Protein 3RC4 (pdb70)

Secondary structure (DSSP, 8-state):
-GGG---PPPBEEEEEEE-SSSS-EEEE-S-HHHHHHHHHH-B--SPP-BSEEEEE-SS-EEEEEEETTEEEE-HHHHTT--B-BTTS-B--SEEETTTTEEEEEPPTTB-PBPBP-S---EEEEEPTT--EEEEEE-SSSEEEEEEEEEGGGTTT-TTPEEE-TT--EEEEEEEEEEETTEEEEEEEEEHHHHHHHH-/--EEE-

Radius of gyration: 16.3 Å; Cα contacts (8 Å, |Δi|>4): 540; chains: 2; bounding box: 45×36×50 Å

B-factor: mean 30.38, std 11.97, range [14.72, 77.25]

GO terms:
  GO:0044167 host cell endoplasmic reticulum membrane (C, EXP)
  GO:0044191 host cell mitochondrial membrane (C, EXP)
  GO:0005515 protein binding (F, IPI)

InterPro domains:
  IPR000745 Hepatitis C virus, Non-structural protein NS4a [PF01006] (1658-1711)
  IPR001490 Hepatitis C virus, Non-structural protein NS4b [PF01001] (1728-1921)
  IPR001650 Helicase, C-terminal domain-like [PS51194] (1361-1538)
  IPR001650 Helicase, C-terminal domain-like [SM00490] (1401-1495)
  IPR002166 RNA dependent RNA polymerase, hepatitis C virus [PF00998] (2423-2932)
  IPR002518 Hepatitis C virus, Non-structural protein NS2 [PF01538] (811-1005)
  IPR002518 Hepatitis C virus, Non-structural protein NS2 [PS51693] (899-1026)
  IPR002519 Hepatitis C virus, Envelope glycoprotein E1 [PF01539] (193-382)
  IPR002521 Hepatitis C virus, Core protein, C-terminal [PF01542] (116-190)
  IPR002522 Hepatitis C virus, Core protein, N-terminal [PF01543] (2-115)
  IPR002531 Hepatitis C virus, Non-structural protein E2/NS1 [PF01560] (386-729)
  IPR002868 Hepatitis C virus, Non-structural 5a protein [PF01506] (1974-1996)
  IPR004109 Hepatitis C virus, NS3 protease [PF02907] (1056-1203)
  IPR004109 Hepatitis C virus, NS3 protease [PS51822] (1027-1208)
  IPR007094 RNA-directed RNA polymerase, catalytic domain [PS50507] (2634-2752)
  IPR009003 Peptidase S1, PA clan [SSF50494] (1027-1212)
  IPR011492 Non-structural protein NS3-like, DEAD-box helicase, flavivirus [PF07652] (1294-1355)
  IPR013192 Hepatitis C virus, Non-structural 5a protein, domain 1a [PF08300] (2006-2067)
  IPR013193 Hepatitis C virus non-structural 5a, 1B domain [PF08301] (2068-2168)
  IPR014001 Helicase superfamily 1/2, ATP-binding domain [PS51192] (1217-1369)

Sequence (205 aa):
HMASMKKKGSVVIVGRINLSGDTAYAQQTRGEEGCQETSQTGRDKNQVEGEVQIVSTATQTFLATSSINGVLWTVYHGAGTRTIASPKGPVTQMYTNVDKDLVGWQAPQGSRSLTPCTCGSSDLYLVTRHADVIPVRRRGDSRGSLLSPRPISYLKGSAGGPLLCPAGHAVGIFRAAVSTRGVAKAVDFIPVESLETTMRPSSTPC

Solvent-accessible surface area: 9895 Å² total; per-residue (Å²): 114,156,114,88,130,197,97,166,26,5,0,0,12,14,0,25,1,23,51,107,52,152,80,29,103,48,50,142,57,48,37,92,86,25,17,66,61,6,16,87,88,1,139,4,87,57,82,16,99,20,42,0,2,12,0,9,11,104,114,74,40,2,0,0,0,0,0,76,41,7,0,0,0,0,61,54,2,0,16,98,41,40,5,5,18,83,187,3,79,29,103,23,94,46,71,43,96,139,58,21,1,0,0,0,95,18,26,168,54,27,44,50,21,86,10,15,127,67,82,44,35,79,2,81,0,0,0,81,104,10,49,72,1,52,2,97,50,159,34,107,40,98,0,24,11,111,64,78,51,75,58,84,67,0,155,6,0,0,0,0,0,0,21,3,93,72,35,49,0,3,0,0,0,75,2,0,20,11,65,231,35,62,0,64,12,0,7,2,7,24,0,88,24,0,52,101,33,40,243,154,64,71,34,89,16

Nearest PDB structures (foldseek):
  3su2-assembly1_A  TM=1.003E+00  e=1.862E-38  hepatitis C virus genotype 1a
  6vdo-assembly1_A  TM=1.003E+00  e=2.303E-38  Hepacivirus hominis
  6vdn-assembly1_A  TM=1.003E+00  e=2.702E-38  Hepatitis C virus (isolate 1)
  3su1-assembly1_A  TM=1.002E+00  e=2.184E-38  hepatitis C virus genotype 1a
  3sv7-assembly1_A  TM=1.003E+00  e=2.429E-38  hepatitis C virus genotype 1a

Structure (mmCIF, N/CA/C/O backbone):
data_3RC4
#
_entry.id   3RC4
#
_cell.length_a   53.900
_cell.length_b   58.146
_cell.length_c   61.300
_cell.angle_alpha   90.00
_cell.angle_beta   90.00
_cell.angle_gamma   90.00
#
_symmetry.space_group_name_H-M   'P 21 21 21'
#
loop_
_entity.id
_entity.type
_entity.pdbx_description
1 polymer 'NS3/4A Protease'
2 polymer 'Product TRIF'
3 non-polymer 'SULFATE ION'
4 non-polymer 'ZINC ION'
5 water water
#
loop_
_atom_site.group_PDB
_atom_site.id
_atom_site.type_symbol
_atom_site.label_atom_id
_atom_site.label_alt_id
_atom_site.label_comp_id
_atom_site.label_asym_id
_atom_site.label_entity_id
_atom_site.label_seq_id
_atom_site.pdbx_PDB_ins_code
_atom_site.Cartn_x
_atom_site.Cartn_y
_atom_site.Cartn_z
_atom_site.occupancy
_atom_site.B_iso_or_equiv
_atom_site.auth_seq_id
_atom_site.auth_comp_id
_atom_site.auth_asym_id
_atom_site.auth_atom_id
_atom_site.pdbx_PDB_model_num
ATOM 1 N N . HIS A 1 3 ? 6.896 -24.549 -8.491 1.00 58.42 982 HIS A N 1
ATOM 2 C CA . HIS A 1 3 ? 6.100 -23.836 -7.451 1.00 57.86 982 HIS A CA 1
ATOM 3 C C . HIS A 1 3 ? 6.876 -23.675 -6.144 1.00 58.11 982 HIS A C 1
ATOM 4 O O . HIS A 1 3 ? 6.823 -22.611 -5.521 1.00 57.83 982 HIS A O 1
ATOM 6 N N . MET A 1 4 ? 7.593 -24.727 -5.739 1.00 58.27 983 MET A N 1
ATOM 7 C CA . MET A 1 4 ? 8.262 -24.770 -4.428 1.00 58.69 983 MET A CA 1
ATOM 8 C C . MET A 1 4 ? 9.321 -23.690 -4.270 1.00 58.90 983 MET A C 1
ATOM 9 O O . MET A 1 4 ? 9.357 -22.991 -3.256 1.00 58.54 983 MET A O 1
ATOM 14 N N . ALA A 1 5 ? 10.182 -23.566 -5.277 1.00 59.28 984 ALA A N 1
ATOM 15 C CA . ALA A 1 5 ? 11.279 -22.594 -5.260 1.00 60.30 984 ALA A CA 1
ATOM 16 C C . ALA A 1 5 ? 10.818 -21.163 -4.968 1.00 59.59 984 ALA A C 1
ATOM 17 O O . ALA A 1 5 ? 11.532 -20.402 -4.314 1.00 60.38 984 ALA A O 1
ATOM 19 N N . SER A 1 6 ? 9.626 -20.807 -5.443 1.00 58.40 985 SER A N 1
ATOM 20 C CA . SER A 1 6 ? 9.104 -19.445 -5.294 1.00 58.07 985 SER A CA 1
ATOM 21 C C . SER A 1 6 ? 8.091 -19.266 -4.149 1.00 56.67 985 SER A C 1
ATOM 22 O O . SER A 1 6 ? 7.543 -18.173 -3.981 1.00 56.48 985 SER A O 1
ATOM 25 N N . MET A 1 7 ? 7.848 -20.321 -3.367 1.00 55.66 986 MET A N 1
ATOM 26 C CA . MET A 1 7 ? 6.900 -20.249 -2.248 1.00 54.90 986 MET A CA 1
ATOM 27 C C . MET A 1 7 ? 7.319 -19.190 -1.224 1.00 54.72 986 MET A C 1
ATOM 28 O O . MET A 1 7 ? 8.443 -19.211 -0.721 1.00 55.42 986 MET A O 1
ATOM 33 N N . LYS A 1 8 ? 6.404 -18.274 -0.919 1.00 53.66 987 LYS A N 1
ATOM 34 C CA . LYS A 1 8 ? 6.671 -17.201 0.035 1.00 53.13 987 LYS A CA 1
ATOM 35 C C . LYS A 1 8 ? 6.416 -17.666 1.470 1.00 51.12 987 LYS A C 1
ATOM 36 O O . LYS A 1 8 ? 5.744 -18.673 1.704 1.00 50.79 987 LYS A O 1
ATOM 42 N N . LYS A 1 9 ? 6.972 -16.918 2.418 1.00 50.15 988 LYS A N 1
ATOM 43 C CA . LYS A 1 9 ? 6.696 -17.098 3.835 1.00 48.76 988 LYS A CA 1
ATOM 44 C C . LYS A 1 9 ? 5.925 -15.894 4.334 1.00 47.77 988 LYS A C 1
ATOM 45 O O . LYS A 1 9 ? 6.132 -14.769 3.872 1.00 48.44 988 LYS A O 1
ATOM 47 N N . LYS A 1 10 ? 5.026 -16.131 5.278 1.00 46.47 989 LYS A N 1
ATOM 48 C CA . LYS A 1 10 ? 4.392 -15.029 5.960 1.00 45.95 989 LYS A CA 1
ATOM 49 C C . LYS A 1 10 ? 5.445 -14.363 6.829 1.00 43.88 989 LYS A C 1
ATOM 50 O O . LYS A 1 10 ? 6.381 -15.008 7.318 1.00 43.66 989 LYS A O 1
ATOM 56 N N . GLY A 1 11 ? 5.309 -13.061 6.985 1.00 42.44 990 GLY A N 1
ATOM 57 C CA . GLY A 1 11 ? 6.204 -12.314 7.829 1.00 41.04 990 GLY A CA 1
ATOM 58 C C . GLY A 1 11 ? 5.903 -12.526 9.294 1.00 38.80 990 GLY A C 1
ATOM 59 O O . GLY A 1 11 ? 4.919 -13.182 9.670 1.00 38.21 990 GLY A O 1
ATOM 60 N N . SER A 1 12 ? 6.776 -11.974 10.121 1.00 36.69 991 SER A N 1
ATOM 61 C CA . SER A 1 12 ? 6.566 -11.921 11.536 1.00 35.05 991 SER A CA 1
ATOM 62 C C . SER A 1 12 ? 5.616 -10.752 11.835 1.00 35.31 991 SER A C 1
ATOM 63 O O . SER A 1 12 ? 5.580 -9.766 11.101 1.00 35.90 991 SER A O 1
ATOM 66 N N . VAL A 1 13 ? 4.839 -10.888 12.907 1.00 18.56 992 VAL A N 1
ATOM 67 C CA . VAL A 1 13 ? 4.206 -9.751 13.565 1.00 17.90 992 VAL A CA 1
ATOM 68 C C . VAL A 1 13 ? 5.316 -8.812 14.065 1.00 17.66 992 VAL A C 1
ATOM 69 O O . VAL A 1 13 ? 6.369 -9.276 14.558 1.00 17.98 992 VAL A O 1
ATOM 73 N N . VAL A 1 14 ? 5.080 -7.512 13.931 1.00 16.74 993 VAL A N 1
ATOM 74 C CA . VAL A 1 14 ? 6.071 -6.516 14.286 1.00 16.98 993 VAL A CA 1
ATOM 75 C C . VAL A 1 14 ? 5.464 -5.503 15.241 1.00 16.71 993 VAL A C 1
ATOM 76 O O . VAL A 1 14 ? 4.373 -4.983 14.998 1.00 16.80 993 VAL A O 1
ATOM 80 N N . ILE A 1 15 ? 6.151 -5.265 16.346 1.00 17.37 994 ILE A N 1
ATOM 81 C CA . ILE A 1 15 ? 5.762 -4.184 17.245 1.00 18.07 994 ILE A CA 1
ATOM 82 C C . ILE A 1 15 ? 6.086 -2.848 16.567 1.00 17.83 994 ILE A C 1
ATOM 83 O O . ILE A 1 15 ? 7.242 -2.576 16.224 1.00 19.75 994 ILE A O 1
ATOM 88 N N . VAL A 1 16 ? 5.068 -2.003 16.395 1.00 17.29 995 VAL A N 1
ATOM 89 C CA . VAL A 1 16 ? 5.227 -0.705 15.711 1.00 17.73 995 VAL A CA 1
ATOM 90 C C . VAL A 1 16 ? 4.941 0.484 16.610 1.00 17.51 995 VAL A C 1
ATOM 91 O O . VAL A 1 16 ? 5.088 1.625 16.185 1.00 19.11 995 VAL A O 1
ATOM 95 N N . GLY A 1 17 ? 4.509 0.220 17.838 1.00 17.48 996 GLY A N 1
ATOM 96 C CA . GLY A 1 17 ? 4.273 1.282 18.794 1.00 17.50 996 GLY A CA 1
ATOM 97 C C . GLY A 1 17 ? 3.750 0.738 20.091 1.00 17.70 996 GLY A C 1
ATOM 98 O O . GLY A 1 17 ? 3.825 -0.474 20.346 1.00 17.43 996 GLY A O 1
ATOM 99 N N . ARG A 1 18 ? 3.234 1.625 20.925 1.00 19.35 997 ARG A N 1
ATOM 100 C CA . ARG A 1 18 ? 2.642 1.214 22.191 1.00 19.80 997 ARG A CA 1
ATOM 101 C C . ARG A 1 18 ? 1.555 2.184 22.602 1.00 20.37 997 ARG A C 1
ATOM 102 O O . ARG A 1 18 ? 1.490 3.326 22.115 1.00 19.85 997 ARG A O 1
ATOM 110 N N . ILE A 1 19 ? 0.709 1.730 23.518 1.00 20.98 998 ILE A N 1
ATOM 111 C CA . ILE A 1 19 ? -0.228 2.609 24.180 1.00 21.90 998 ILE A CA 1
ATOM 112 C C . ILE A 1 19 ? 0.379 2.907 25.541 1.00 22.70 998 ILE A C 1
ATOM 113 O O . ILE A 1 19 ? 0.499 2.029 26.404 1.00 23.56 998 ILE A O 1
ATOM 118 N N . ASN A 1 20 ? 0.797 4.157 25.691 1.00 23.58 999 ASN A N 1
ATOM 119 C CA . ASN A 1 20 ? 1.466 4.580 26.901 1.00 25.17 999 ASN A CA 1
ATOM 120 C C . ASN A 1 20 ? 0.452 4.842 27.995 1.00 26.85 999 ASN A C 1
ATOM 121 O O . ASN A 1 20 ? -0.364 5.747 27.875 1.00 28.20 999 ASN A O 1
ATOM 126 N N . LEU A 1 21 ? 0.533 4.051 29.067 1.00 27.57 1000 LEU A N 1
ATOM 127 C CA . LEU A 1 21 ? -0.367 4.149 30.213 1.00 30.14 1000 LEU A CA 1
ATOM 128 C C . LEU A 1 21 ? 0.421 4.467 31.477 1.00 33.28 1000 LEU A C 1
ATOM 129 O O . LEU A 1 21 ? -0.091 4.328 32.590 1.00 35.37 1000 LEU A O 1
ATOM 134 N N . SER A 1 22 ? 1.662 4.910 31.294 1.00 34.47 1001 SER A N 1
ATOM 135 C CA . SER A 1 22 ? 2.611 5.050 32.392 1.00 37.82 1001 SER A CA 1
ATOM 136 C C . SER A 1 22 ? 2.350 6.297 33.228 1.00 40.44 1001 SER A C 1
ATOM 137 O O . SER A 1 22 ? 2.842 6.399 34.352 1.00 42.97 1001 SER A O 1
ATOM 140 N N . GLY A 1 23 ? 1.585 7.246 32.694 1.00 40.12 1002 GLY A N 1
ATOM 141 C CA . GLY A 1 23 ? 1.385 8.520 33.374 1.00 42.74 1002 GLY A CA 1
ATOM 142 C C . GLY A 1 23 ? -0.063 8.899 33.589 1.00 43.39 1002 GLY A C 1
ATOM 143 O O . GLY A 1 23 ? -0.934 8.042 33.732 1.00 43.30 1002 GLY A O 1
ATOM 144 N N . ASP A 1 24 ? -0.286 10.208 33.625 1.00 45.16 1003 ASP A N 1
ATOM 145 C CA . ASP A 1 24 ? -1.599 10.834 33.798 1.00 46.13 1003 ASP A CA 1
ATOM 146 C C . ASP A 1 24 ? -2.514 10.732 32.576 1.00 43.54 1003 ASP A C 1
ATOM 147 O O . ASP A 1 24 ? -3.736 10.831 32.689 1.00 44.17 1003 ASP A O 1
ATOM 152 N N . THR A 1 25 ? -1.906 10.560 31.409 1.00 40.17 1004 THR A N 1
ATOM 153 C CA . THR A 1 25 ? -2.594 10.658 30.135 1.00 38.59 1004 THR A CA 1
ATOM 154 C C . THR A 1 25 ? -2.245 9.437 29.301 1.00 35.11 1004 THR A C 1
ATOM 155 O O . THR A 1 25 ? -1.077 9.087 29.195 1.00 34.71 1004 THR A O 1
ATOM 159 N N . ALA A 1 26 ? -3.252 8.772 28.739 1.00 27.37 1005 ALA A N 1
ATOM 160 C CA . ALA A 1 26 ? -3.020 7.642 27.834 1.00 25.95 1005 ALA A CA 1
ATOM 161 C C . ALA A 1 26 ? -2.775 8.214 26.454 1.00 24.56 1005 ALA A C 1
ATOM 162 O O . ALA A 1 26 ? -3.484 9.117 26.030 1.00 25.56 1005 ALA A O 1
ATOM 164 N N . TYR A 1 27 ? -1.758 7.704 25.754 1.00 22.69 1006 TYR A N 1
ATOM 165 C CA . TYR A 1 27 ? -1.502 8.125 24.378 1.00 21.49 1006 TYR A CA 1
ATOM 166 C C . TYR A 1 27 ? -0.750 7.083 23.606 1.00 20.10 1006 TYR A C 1
ATOM 167 O O . TYR A 1 27 ? 0.032 6.316 24.170 1.00 20.86 1006 TYR A O 1
ATOM 176 N N . ALA A 1 28 ? -1.036 7.045 22.305 1.00 19.72 1007 ALA A N 1
ATOM 177 C CA . ALA A 1 28 ? -0.348 6.148 21.386 1.00 19.28 1007 ALA A CA 1
ATOM 178 C C . ALA A 1 28 ? 0.971 6.759 20.951 1.00 19.12 1007 ALA A C 1
ATOM 179 O O . ALA A 1 28 ? 1.059 7.961 20.689 1.00 20.10 1007 ALA A O 1
ATOM 181 N N . GLN A 1 29 ? 2.001 5.929 20.931 1.00 18.93 1008 GLN A N 1
ATOM 182 C CA . GLN A 1 29 ? 3.300 6.296 20.409 1.00 18.51 1008 GLN A CA 1
ATOM 183 C C . GLN A 1 29 ? 3.642 5.342 19.285 1.00 18.74 1008 GLN A C 1
ATOM 184 O O . GLN A 1 29 ? 3.487 4.135 19.453 1.00 19.72 1008 GLN A O 1
ATOM 190 N N . GLN A 1 30 ? 4.143 5.860 18.163 1.00 18.09 1009 GLN A N 1
ATOM 191 C CA . GLN A 1 30 ? 4.666 5.001 17.106 1.00 18.08 1009 GLN A CA 1
ATOM 192 C C . GLN A 1 30 ? 6.174 4.887 17.285 1.00 18.69 1009 GLN A C 1
ATOM 193 O O . GLN A 1 30 ? 6.850 5.884 17.522 1.00 20.15 1009 GLN A O 1
ATOM 199 N N . THR A 1 31 ? 6.692 3.667 17.170 1.00 18.95 1010 THR A N 1
ATOM 200 C CA . THR A 1 31 ? 8.138 3.419 17.304 1.00 20.29 1010 THR A CA 1
ATOM 201 C C . THR A 1 31 ? 8.808 2.927 16.014 1.00 21.05 1010 THR A C 1
ATOM 202 O O . THR A 1 31 ? 10.048 2.921 15.925 1.00 22.83 1010 THR A O 1
ATOM 206 N N . ARG A 1 32 ? 7.997 2.559 15.025 1.00 21.29 1011 ARG A N 1
ATOM 207 C CA . ARG A 1 32 ? 8.488 2.140 13.730 1.00 22.99 1011 ARG A CA 1
ATOM 208 C C . ARG A 1 32 ? 7.509 2.558 12.631 1.00 22.77 1011 ARG A C 1
ATOM 209 O O . ARG A 1 32 ? 6.316 2.316 12.763 1.00 22.22 1011 ARG A O 1
ATOM 217 N N . GLY A 1 33 ? 8.027 3.144 11.550 1.00 23.73 1012 GLY A N 1
ATOM 218 C CA . GLY A 1 33 ? 7.231 3.486 10.360 1.00 24.75 1012 GLY A CA 1
ATOM 219 C C . GLY A 1 33 ? 7.107 2.318 9.399 1.00 26.18 1012 GLY A C 1
ATOM 220 O O . GLY A 1 33 ? 7.694 1.249 9.618 1.00 25.72 1012 GLY A O 1
ATOM 221 N N . GLU A 1 34 ? 6.370 2.534 8.311 1.00 30.17 1013 GLU A N 1
ATOM 222 C CA . GLU A 1 34 ? 5.953 1.451 7.414 1.00 30.27 1013 GLU A CA 1
ATOM 223 C C . GLU A 1 34 ? 7.103 0.693 6.758 1.00 29.55 1013 GLU A C 1
ATOM 224 O O . GLU A 1 34 ? 7.059 -0.536 6.687 1.00 28.05 1013 GLU A O 1
ATOM 226 N N .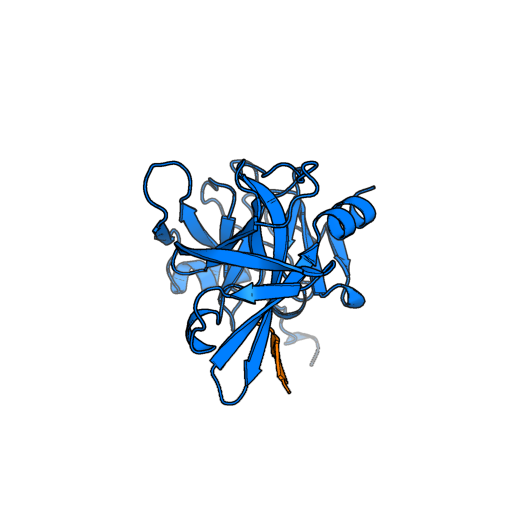 GLU A 1 35 ? 8.129 1.406 6.290 1.00 31.57 1014 GLU A N 1
ATOM 227 C CA . GLU A 1 35 ? 9.260 0.739 5.626 1.00 32.17 1014 GLU A CA 1
ATOM 228 C C . GLU A 1 35 ? 10.029 -0.164 6.592 1.00 29.76 1014 GLU A C 1
ATOM 229 O O . GLU A 1 35 ? 10.322 -1.326 6.266 1.00 29.38 1014 GLU A O 1
ATOM 231 N N . GLY A 1 36 ? 10.319 0.353 7.791 1.00 29.39 1015 GLY A N 1
ATOM 232 C CA . GLY A 1 36 ? 10.995 -0.420 8.833 1.00 28.00 1015 GLY A CA 1
ATOM 233 C C . GLY A 1 36 ? 10.148 -1.599 9.278 1.00 25.25 1015 GLY A C 1
ATOM 234 O O . GLY A 1 36 ? 10.657 -2.691 9.554 1.00 25.81 1015 GLY A O 1
ATOM 235 N N . CYS A 1 37 ? 8.839 -1.392 9.361 1.00 24.49 1016 CYS A N 1
ATOM 236 C CA . CYS A 1 37 ? 7.944 -2.487 9.679 1.00 23.26 1016 CYS A CA 1
ATOM 237 C C . CYS A 1 37 ? 8.042 -3.600 8.630 1.00 23.16 1016 CYS A C 1
ATOM 238 O O . CYS A 1 37 ? 8.150 -4.781 8.968 1.00 22.97 1016 CYS A O 1
ATOM 241 N N . GLN A 1 38 ? 8.009 -3.217 7.352 1.00 24.95 1017 GLN A N 1
ATOM 242 C CA . GLN A 1 38 ? 8.022 -4.195 6.272 1.00 25.74 1017 GLN A CA 1
ATOM 243 C C . GLN A 1 38 ? 9.331 -4.982 6.297 1.00 26.21 1017 GLN A C 1
ATOM 244 O O . GLN A 1 38 ? 9.319 -6.220 6.234 1.00 25.36 1017 GLN A O 1
ATOM 246 N N . GLU A 1 39 ? 10.451 -4.284 6.453 1.00 26.09 1018 GLU A N 1
ATOM 247 C CA . GLU A 1 39 ? 11.757 -4.952 6.572 1.00 27.34 1018 GLU A CA 1
ATOM 248 C C . GLU A 1 39 ? 11.844 -5.917 7.773 1.00 25.93 1018 GLU A C 1
ATOM 249 O O . GLU A 1 39 ? 12.278 -7.081 7.638 1.00 26.59 1018 GLU A O 1
ATOM 251 N N . THR A 1 40 ? 11.415 -5.435 8.930 1.00 24.61 1019 THR A N 1
ATOM 252 C CA . THR A 1 40 ? 11.436 -6.195 10.176 1.00 23.62 1019 THR A CA 1
ATOM 253 C C . THR A 1 40 ? 10.524 -7.420 10.119 1.00 22.61 1019 THR A C 1
ATOM 254 O O . THR A 1 40 ? 10.834 -8.468 10.689 1.00 23.40 1019 THR A O 1
ATOM 258 N N . SER A 1 41 ? 9.403 -7.305 9.419 1.00 22.72 1020 SER A N 1
ATOM 259 C CA . SER A 1 41 ? 8.496 -8.443 9.243 1.00 23.48 1020 SER A CA 1
ATOM 260 C C . SER A 1 41 ? 9.180 -9.561 8.469 1.00 24.10 1020 SER A C 1
ATOM 261 O O . SER A 1 41 ? 8.999 -10.744 8.765 1.00 23.82 1020 SER A O 1
ATOM 264 N N . GLN A 1 42 ? 9.980 -9.168 7.479 1.00 25.77 1021 GLN A N 1
ATOM 265 C CA . GLN A 1 42 ? 10.713 -10.111 6.649 1.00 27.58 1021 GLN A CA 1
ATOM 266 C C . GLN A 1 42 ? 11.837 -10.822 7.413 1.00 28.22 1021 GLN A C 1
ATOM 267 O O . GLN A 1 42 ? 11.956 -12.049 7.358 1.00 29.95 1021 GLN A O 1
ATOM 269 N N . THR A 1 43 ? 12.672 -10.063 8.111 1.00 27.60 1022 THR A N 1
ATOM 270 C CA . THR A 1 43 ? 13.791 -10.664 8.839 1.00 28.54 1022 THR A CA 1
ATOM 271 C C . THR A 1 43 ? 13.373 -11.316 10.155 1.00 27.55 1022 THR A C 1
ATOM 272 O O . THR A 1 43 ? 13.991 -12.272 10.607 1.00 29.45 1022 THR A O 1
ATOM 276 N N . GLY A 1 44 ? 12.338 -10.782 10.790 1.00 25.44 1023 GLY A N 1
ATOM 277 C CA . GLY A 1 44 ? 11.993 -11.200 12.138 1.00 24.62 1023 GLY A CA 1
ATOM 278 C C . GLY A 1 44 ? 12.946 -10.657 13.187 1.00 24.84 1023 GLY A C 1
ATOM 279 O O . GLY A 1 44 ? 12.863 -11.023 14.366 1.00 23.88 1023 GLY A O 1
ATOM 280 N N . ARG A 1 45 ? 13.848 -9.767 12.768 1.00 25.16 1024 ARG A N 1
ATOM 281 C CA . ARG A 1 45 ? 14.830 -9.197 13.658 1.00 27.23 1024 ARG A CA 1
ATOM 282 C C . ARG A 1 45 ? 14.461 -7.758 13.994 1.00 25.96 1024 ARG A C 1
ATOM 283 O O . ARG A 1 45 ? 14.528 -6.875 13.131 1.00 26.32 1024 ARG A O 1
ATOM 291 N N . ASP A 1 46 ? 14.097 -7.536 15.249 1.00 26.22 1025 ASP A N 1
ATOM 292 C CA . ASP A 1 46 ? 13.679 -6.230 15.747 1.00 25.49 1025 ASP A CA 1
ATOM 293 C C . ASP A 1 46 ? 14.558 -5.868 16.934 1.00 27.48 1025 ASP A C 1
ATOM 294 O O . ASP A 1 46 ? 14.368 -6.407 18.015 1.00 27.49 1025 ASP A O 1
ATOM 299 N N . LYS A 1 47 ? 15.496 -4.949 16.735 1.00 29.44 1026 LYS A N 1
ATOM 300 C CA . LYS A 1 47 ? 16.374 -4.497 17.807 1.00 32.29 1026 LYS A CA 1
ATOM 301 C C . LYS A 1 47 ? 15.822 -3.335 18.646 1.00 32.84 1026 LYS A C 1
ATOM 302 O O . LYS A 1 47 ? 16.491 -2.899 19.587 1.00 35.15 1026 LYS A O 1
ATOM 304 N N . ASN A 1 48 ? 14.619 -2.838 18.334 1.00 30.00 1027 ASN A N 1
ATOM 305 C CA . ASN A 1 48 ? 14.049 -1.747 19.123 1.00 31.29 1027 ASN A CA 1
ATOM 306 C C . ASN A 1 48 ? 13.834 -2.174 20.569 1.00 32.01 1027 ASN A C 1
ATOM 307 O O . ASN A 1 48 ? 13.512 -3.334 20.849 1.00 31.47 1027 ASN A O 1
ATOM 312 N N . GLN A 1 49 ? 13.999 -1.227 21.482 1.00 36.60 1028 GLN A N 1
ATOM 313 C CA . GLN A 1 49 ? 13.701 -1.466 22.885 1.00 34.62 1028 GLN A CA 1
ATOM 314 C C . GLN A 1 49 ? 12.189 -1.454 23.090 1.00 31.01 1028 GLN A C 1
ATOM 315 O O . GLN A 1 49 ? 11.497 -0.561 22.618 1.00 32.13 1028 GLN A O 1
ATOM 317 N N . VAL A 1 50 ? 11.674 -2.461 23.776 1.00 28.81 1029 VAL A N 1
ATOM 318 C CA . VAL A 1 50 ? 10.249 -2.532 24.061 1.00 25.79 1029 VAL A CA 1
ATOM 319 C C . VAL A 1 50 ? 10.010 -1.930 25.434 1.00 25.56 1029 VAL A C 1
ATOM 320 O O . VAL A 1 50 ? 10.851 -2.058 26.328 1.00 27.60 1029 VAL A O 1
ATOM 324 N N . GLU A 1 51 ? 8.888 -1.234 25.581 1.00 24.01 1030 GLU A N 1
ATOM 325 C CA . GLU A 1 51 ? 8.476 -0.715 26.867 1.00 25.22 1030 GLU A CA 1
ATOM 326 C C . GLU A 1 51 ? 6.974 -0.849 26.968 1.00 23.06 1030 GLU A C 1
ATOM 327 O O . GLU A 1 51 ? 6.265 -0.815 25.950 1.00 22.85 1030 GLU A O 1
ATOM 333 N N . GLY A 1 52 ? 6.478 -1.001 28.181 1.00 23.55 1031 GLY A N 1
ATOM 334 C CA . GLY A 1 52 ? 5.041 -0.884 28.422 1.00 23.11 1031 GLY A CA 1
ATOM 335 C C . GLY A 1 52 ? 4.293 -2.198 28.365 1.00 21.42 1031 GLY A C 1
ATOM 336 O O . GLY A 1 52 ? 4.845 -3.245 28.008 1.00 21.13 1031 GLY A O 1
ATOM 337 N N . GLU A 1 53 ? 3.007 -2.113 28.688 1.00 21.43 1032 GLU A N 1
ATOM 338 C CA . GLU A 1 53 ? 2.123 -3.274 28.786 1.00 21.53 1032 GLU A CA 1
ATOM 339 C C . GLU A 1 53 ? 1.365 -3.570 27.499 1.00 19.23 1032 GLU A C 1
ATOM 340 O O . GLU A 1 53 ? 1.057 -4.722 27.234 1.00 20.59 1032 GLU A O 1
ATOM 346 N N . VAL A 1 54 ? 1.027 -2.527 26.746 1.00 18.28 1033 VAL A N 1
ATOM 347 C CA . VAL A 1 54 ? 0.213 -2.653 25.549 1.00 17.81 1033 VAL A CA 1
ATOM 348 C C . VAL A 1 54 ? 1.016 -2.186 24.340 1.00 17.86 1033 VAL A C 1
ATOM 349 O O . VAL A 1 54 ? 1.401 -1.014 24.235 1.00 19.67 1033 VAL A O 1
ATOM 353 N N . GLN A 1 55 ? 1.262 -3.132 23.438 1.00 18.94 1034 GLN A N 1
ATOM 354 C CA . GLN A 1 55 ? 1.954 -2.889 22.192 1.00 18.13 1034 GLN A CA 1
ATOM 355 C C . GLN A 1 55 ? 0.987 -2.719 21.051 1.00 17.44 1034 GLN A C 1
ATOM 356 O O . GLN A 1 55 ? -0.089 -3.313 21.050 1.00 18.45 1034 GLN A O 1
ATOM 362 N N . ILE A 1 56 ? 1.378 -1.883 20.090 1.00 16.21 1035 ILE A N 1
ATOM 363 C CA . ILE A 1 56 ? 0.701 -1.790 18.805 1.00 16.48 1035 ILE A CA 1
ATOM 364 C C . ILE A 1 56 ? 1.485 -2.668 17.850 1.00 16.50 1035 ILE A C 1
ATOM 365 O O . ILE A 1 56 ? 2.718 -2.531 17.738 1.00 17.08 1035 ILE A O 1
ATOM 370 N N . VAL A 1 57 ? 0.784 -3.609 17.214 1.00 16.64 1036 VAL A N 1
ATOM 371 C CA . VAL A 1 57 ? 1.448 -4.595 16.374 1.00 16.16 1036 VAL A CA 1
ATOM 372 C C . VAL A 1 57 ? 0.873 -4.621 14.973 1.00 16.96 1036 VAL A C 1
ATOM 373 O O . VAL A 1 57 ? -0.271 -4.292 14.762 1.00 17.76 1036 VAL A O 1
ATOM 377 N N . SER A 1 58 ? 1.711 -5.002 14.002 1.00 16.88 1037 SER A N 1
ATOM 378 C CA . SER A 1 58 ? 1.266 -5.059 12.616 1.00 18.52 1037 SER A CA 1
ATOM 379 C C . SER A 1 58 ? 1.722 -6.321 11.905 1.00 18.54 1037 SER A C 1
ATOM 380 O O . SER A 1 58 ? 2.818 -6.825 12.144 1.00 19.53 1037 SER A O 1
ATOM 383 N N . THR A 1 59 ? 0.861 -6.788 11.007 1.00 20.19 1038 THR A N 1
ATOM 384 C CA . THR A 1 59 ? 1.227 -7.702 9.945 1.00 22.20 1038 THR A CA 1
ATOM 385 C C . THR A 1 59 ? 1.258 -6.888 8.654 1.00 24.19 1038 THR A C 1
ATOM 386 O O . THR A 1 59 ? 1.083 -5.651 8.671 1.00 24.75 1038 THR A O 1
ATOM 390 N N . ALA A 1 60 ? 1.428 -7.565 7.521 1.00 27.00 1039 ALA A N 1
ATOM 391 C CA . ALA A 1 60 ? 1.408 -6.876 6.238 1.00 29.58 1039 ALA A CA 1
ATOM 392 C C . ALA A 1 60 ? 0.041 -6.237 5.964 1.00 30.18 1039 ALA A C 1
ATOM 393 O O . ALA A 1 60 ? -0.047 -5.254 5.229 1.00 32.61 1039 ALA A O 1
ATOM 395 N N . THR A 1 61 ? -1.014 -6.787 6.561 1.00 29.76 1040 THR A N 1
ATOM 396 C CA . THR A 1 61 ? -2.395 -6.392 6.233 1.00 31.58 1040 THR A CA 1
ATOM 397 C C . THR A 1 61 ? -3.219 -5.735 7.358 1.00 30.38 1040 THR A C 1
ATOM 398 O O . THR A 1 61 ? -4.261 -5.112 7.081 1.00 32.68 1040 THR A O 1
ATOM 402 N N . GLN A 1 62 ? -2.784 -5.862 8.607 1.00 27.60 1041 GLN A N 1
ATOM 403 C CA . GLN A 1 62 ? -3.579 -5.404 9.736 1.00 27.51 1041 GLN A CA 1
ATOM 404 C C . GLN A 1 62 ? -2.679 -4.802 10.796 1.00 24.13 1041 GLN A C 1
ATOM 405 O O . GLN A 1 62 ? -1.529 -5.219 10.956 1.00 22.57 1041 GLN A O 1
ATOM 411 N N . THR A 1 63 ? -3.215 -3.826 11.516 1.00 21.51 1042 THR A N 1
ATOM 412 C CA . THR A 1 63 ? -2.614 -3.296 12.709 1.00 21.03 1042 THR A CA 1
ATOM 413 C C . THR A 1 63 ? -3.599 -3.434 13.860 1.00 20.05 1042 THR A C 1
ATOM 414 O O . THR A 1 63 ? -4.778 -3.069 13.765 1.00 21.72 1042 THR A O 1
ATOM 418 N N . PHE A 1 64 ? -3.107 -3.975 14.963 1.00 18.41 1043 PHE A N 1
ATOM 419 C CA . PHE A 1 64 ? -3.941 -4.279 16.123 1.00 17.54 1043 PHE A CA 1
ATOM 420 C C . PHE A 1 64 ? -3.091 -4.160 17.379 1.00 17.25 1043 PHE A C 1
ATOM 421 O O . PHE A 1 64 ? -2.046 -3.528 17.367 1.00 18.10 1043 PHE A O 1
ATOM 429 N N . LEU A 1 65 ? -3.546 -4.706 18.492 1.00 16.22 1044 LEU A N 1
ATOM 430 C CA . LEU A 1 65 ? -2.857 -4.536 19.746 1.00 16.35 1044 LEU A CA 1
ATOM 431 C C . LEU A 1 65 ? -2.414 -5.877 20.320 1.00 16.18 1044 LEU A C 1
ATOM 432 O O . LEU A 1 65 ? -2.903 -6.946 19.940 1.00 16.40 1044 LEU A O 1
ATOM 437 N N . ALA A 1 66 ? -1.472 -5.814 21.249 1.00 16.55 1045 ALA A N 1
ATOM 438 C CA . ALA A 1 66 ? -1.072 -7.007 21.996 1.00 16.48 1045 ALA A CA 1
ATOM 439 C C . ALA A 1 66 ? -0.748 -6.560 23.404 1.00 17.12 1045 ALA A C 1
ATOM 440 O O . ALA A 1 66 ? -0.228 -5.468 23.602 1.00 18.52 1045 ALA A O 1
ATOM 442 N N . THR A 1 67 ? -1.094 -7.383 24.388 1.00 16.75 1046 THR A N 1
ATOM 443 C CA . THR A 1 67 ? -1.034 -6.979 25.806 1.00 17.37 1046 THR A CA 1
ATOM 444 C C . THR A 1 67 ? -0.265 -8.006 26.606 1.00 17.74 1046 THR A C 1
ATOM 445 O O . THR A 1 67 ? -0.544 -9.202 26.515 1.00 17.60 1046 THR A O 1
ATOM 449 N N . SER A 1 68 ? 0.676 -7.547 27.421 1.00 18.03 1047 SER A N 1
ATOM 450 C CA A SER A 1 68 ? 1.436 -8.437 28.278 0.50 18.65 1047 SER A CA 1
ATOM 451 C CA B SER A 1 68 ? 1.438 -8.457 28.281 0.50 18.16 1047 SER A CA 1
ATOM 452 C C . SER A 1 68 ? 0.727 -8.708 29.595 1.00 19.23 1047 SER A C 1
ATOM 453 O O . SER A 1 68 ? 0.421 -7.766 30.335 1.00 19.59 1047 SER A O 1
ATOM 458 N N . ILE A 1 69 ? 0.510 -9.990 29.893 1.00 19.07 1048 ILE A N 1
ATOM 459 C CA . ILE A 1 69 ? -0.073 -10.414 31.162 1.00 20.00 1048 ILE A CA 1
ATOM 460 C C . ILE A 1 69 ? 0.672 -11.660 31.621 1.00 21.32 1048 ILE A C 1
ATOM 461 O O . ILE A 1 69 ? 0.766 -12.632 30.885 1.00 20.97 1048 ILE A O 1
ATOM 466 N N . ASN A 1 70 ? 1.194 -11.621 32.847 1.00 22.85 1049 ASN A N 1
ATOM 467 C CA . ASN A 1 70 ? 1.957 -12.734 33.427 1.00 24.55 1049 ASN A CA 1
ATOM 468 C C . ASN A 1 70 ? 3.104 -13.228 32.551 1.00 23.59 1049 ASN A C 1
ATOM 469 O O . ASN A 1 70 ? 3.365 -14.428 32.463 1.00 24.01 1049 ASN A O 1
ATOM 474 N N . GLY A 1 71 ? 3.806 -12.292 31.919 1.00 21.92 1050 GLY A N 1
ATOM 475 C CA . GLY A 1 71 ? 5.016 -12.614 31.163 1.00 21.22 1050 GLY A CA 1
ATOM 476 C C . GLY A 1 71 ? 4.787 -13.227 29.791 1.00 19.91 1050 GLY A C 1
ATOM 477 O O . GLY A 1 71 ? 5.705 -13.777 29.178 1.00 19.53 1050 GLY A O 1
ATOM 478 N N . VAL A 1 72 ? 3.551 -13.102 29.308 1.00 19.21 1051 VAL A N 1
ATOM 479 C CA . VAL A 1 72 ? 3.160 -13.507 27.963 1.00 18.34 1051 VAL A CA 1
ATOM 480 C C . VAL A 1 72 ? 2.559 -12.290 27.261 1.00 17.60 1051 VAL A C 1
ATOM 481 O O . VAL A 1 72 ? 1.729 -11.595 27.842 1.00 17.29 1051 VAL A O 1
ATOM 485 N N . LEU A 1 73 ? 2.969 -12.067 26.010 1.00 16.63 1052 LEU A N 1
ATOM 486 C CA . LEU A 1 73 ? 2.381 -11.046 25.148 1.00 16.32 1052 LEU A CA 1
ATOM 487 C C . LEU A 1 73 ? 1.251 -11.711 24.361 1.00 17.02 1052 LEU A C 1
ATOM 488 O O . LEU A 1 73 ? 1.502 -12.591 23.505 1.00 17.22 1052 LEU A O 1
ATOM 493 N N . TRP A 1 74 ? 0.024 -11.334 24.698 1.00 15.63 1053 TRP A N 1
ATOM 494 C CA . TRP A 1 74 ? -1.191 -11.922 24.135 1.00 15.81 1053 TRP A CA 1
ATOM 495 C C . TRP A 1 74 ? -1.799 -11.091 23.026 1.00 15.88 1053 TRP A C 1
ATOM 496 O O . TRP A 1 74 ? -1.796 -9.871 23.081 1.00 15.80 1053 TRP A O 1
ATOM 507 N N . THR A 1 75 ? -2.339 -11.767 22.025 1.00 15.97 1054 THR A N 1
ATOM 508 C CA . THR A 1 75 ? -3.187 -11.113 21.036 1.00 15.81 1054 THR A CA 1
ATOM 509 C C . THR A 1 75 ? -4.217 -12.092 20.454 1.00 15.42 1054 THR A C 1
ATOM 510 O O . THR A 1 75 ? -4.362 -13.226 20.936 1.00 16.00 1054 THR A O 1
ATOM 514 N N . VAL A 1 76 ? -4.930 -11.629 19.434 1.00 15.40 1055 VAL A N 1
ATOM 515 C CA . VAL A 1 76 ? -5.980 -12.400 18.794 1.00 15.46 1055 VAL A CA 1
ATOM 516 C C . VAL A 1 76 ? -5.436 -13.243 17.663 1.00 15.92 1055 VAL A C 1
ATOM 517 O O . VAL A 1 76 ? -4.622 -12.785 16.865 1.00 15.99 1055 VAL A O 1
ATOM 521 N N . TYR A 1 77 ? -5.919 -14.476 17.570 1.00 16.04 1056 TYR A N 1
ATOM 522 C CA . TYR A 1 77 ? -5.600 -15.343 16.436 1.00 15.99 1056 TYR A CA 1
ATOM 523 C C . TYR A 1 77 ? -6.068 -14.737 15.111 1.00 16.42 1056 TYR A C 1
ATOM 524 O O . TYR A 1 77 ? -5.402 -14.890 14.086 1.00 16.96 1056 TYR A O 1
ATOM 533 N N . HIS A 1 78 ? -7.204 -14.030 15.101 1.00 16.36 1057 HIS A N 1
ATOM 534 C CA . HIS A 1 78 ? -7.719 -13.515 13.846 1.00 17.12 1057 HIS A CA 1
ATOM 535 C C . HIS A 1 78 ? -6.859 -12.398 13.265 1.00 17.34 1057 HIS A C 1
ATOM 536 O O . HIS A 1 78 ? -6.962 -12.100 12.074 1.00 20.03 1057 HIS A O 1
ATOM 543 N N . GLY A 1 79 ? -5.991 -11.816 14.101 1.00 17.32 1058 GLY A N 1
ATOM 544 C CA . GLY A 1 79 ? -5.003 -10.838 13.651 1.00 17.00 1058 GLY A CA 1
ATOM 545 C C . GLY A 1 79 ? -3.653 -11.464 13.350 1.00 17.06 1058 GLY A C 1
ATOM 546 O O . GLY A 1 79 ? -3.073 -11.229 12.284 1.00 18.47 1058 GLY A O 1
ATOM 547 N N . ALA A 1 80 ? -3.148 -12.268 14.280 1.00 16.63 1059 ALA A N 1
ATOM 548 C CA . ALA A 1 80 ? -1.779 -12.777 14.187 1.00 16.62 1059 ALA A CA 1
ATOM 549 C C . ALA A 1 80 ? -1.670 -14.099 13.445 1.00 17.31 1059 ALA A C 1
ATOM 550 O O . ALA A 1 80 ? -0.592 -14.458 13.001 1.00 17.05 1059 ALA A O 1
ATOM 552 N N . GLY A 1 81 ? -2.753 -14.859 13.357 1.00 17.22 1060 GLY A N 1
ATOM 553 C CA . GLY A 1 81 ? -2.644 -16.250 12.906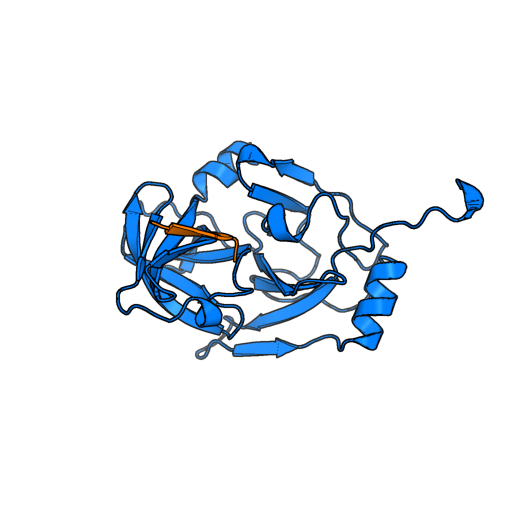 1.00 17.79 1060 GLY A CA 1
ATOM 554 C C . GLY A 1 81 ? -1.623 -16.989 13.722 1.00 16.94 1060 GLY A C 1
ATOM 555 O O . GLY A 1 81 ? -1.525 -16.782 14.910 1.00 17.88 1060 GLY A O 1
ATOM 556 N N . THR A 1 82 ? -0.818 -17.822 13.060 1.00 17.39 1061 THR A N 1
ATOM 557 C CA . THR A 1 82 ? 0.224 -18.599 13.711 1.00 17.44 1061 THR A CA 1
ATOM 558 C C . THR A 1 82 ? 1.609 -17.946 13.601 1.00 17.61 1061 THR A C 1
ATOM 559 O O . THR A 1 82 ? 2.634 -18.594 13.770 1.00 18.58 1061 THR A O 1
ATOM 563 N N . ARG A 1 83 ? 1.628 -16.650 13.323 1.00 17.49 1062 ARG A N 1
ATOM 564 C CA . ARG A 1 83 ? 2.874 -15.971 13.006 1.00 17.90 1062 ARG A CA 1
ATOM 565 C C . ARG A 1 83 ? 3.817 -15.881 14.184 1.00 17.69 1062 ARG A C 1
ATOM 566 O O . ARG A 1 83 ? 3.411 -15.765 15.349 1.00 18.31 1062 ARG A O 1
ATOM 574 N N . THR A 1 84 ? 5.104 -15.892 13.851 1.00 19.32 1063 THR A N 1
ATOM 575 C CA . THR A 1 84 ? 6.141 -15.505 14.780 1.00 18.49 1063 THR A CA 1
ATOM 576 C C . THR A 1 84 ? 6.063 -14.012 15.038 1.00 19.05 1063 THR A C 1
ATOM 577 O O . THR A 1 84 ? 5.411 -13.280 14.316 1.00 18.44 1063 THR A O 1
ATOM 581 N N . ILE A 1 85 ? 6.734 -13.583 16.092 1.00 17.15 1064 ILE A N 1
ATOM 582 C CA . ILE A 1 85 ? 6.890 -12.163 16.372 1.00 17.22 1064 ILE A CA 1
ATOM 583 C C . ILE A 1 85 ? 8.360 -11.818 16.247 1.00 18.57 1064 ILE A C 1
ATOM 584 O O . ILE A 1 85 ? 9.222 -12.607 16.621 1.00 19.08 1064 ILE A O 1
ATOM 589 N N . ALA A 1 86 ? 8.641 -10.632 15.725 1.00 18.79 1065 ALA A N 1
ATOM 590 C CA . ALA A 1 86 ? 10.014 -10.185 15.581 1.00 19.41 1065 ALA A CA 1
ATOM 591 C C . ALA 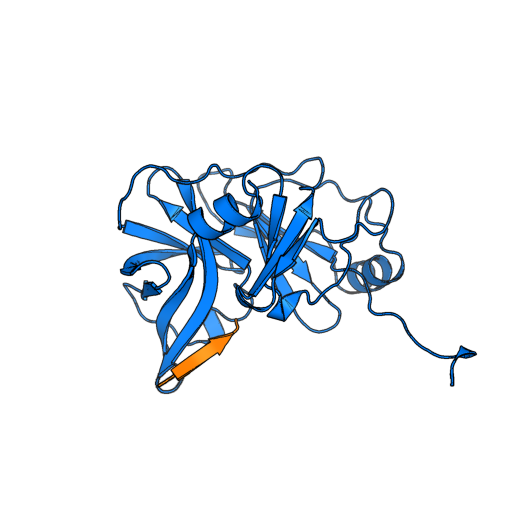A 1 86 ? 10.588 -9.819 16.939 1.00 20.44 1065 ALA A C 1
ATOM 592 O O . ALA A 1 86 ? 9.889 -9.283 17.794 1.00 20.83 1065 ALA A O 1
ATOM 594 N N . SER A 1 87 ? 11.878 -10.120 17.126 1.00 21.45 1066 SER A N 1
ATOM 595 C CA . SER A 1 87 ? 12.575 -9.873 18.388 1.00 22.68 1066 SER A CA 1
ATOM 596 C C . SER A 1 87 ? 14.043 -9.598 18.107 1.00 24.52 1066 SER A C 1
ATOM 597 O O . SER A 1 87 ? 14.512 -9.838 17.000 1.00 24.06 1066 SER A O 1
ATOM 600 N N . PRO A 1 88 ? 14.785 -9.117 19.119 1.00 25.71 1067 PRO A N 1
ATOM 601 C CA . PRO A 1 88 ? 16.205 -8.837 18.907 1.00 27.76 1067 PRO A CA 1
ATOM 602 C C . PRO A 1 88 ? 17.006 -10.018 18.397 1.00 28.41 1067 PRO A C 1
ATOM 603 O O . PRO A 1 88 ? 18.007 -9.808 17.716 1.00 30.21 1067 PRO A O 1
ATOM 607 N N . LYS A 1 89 ? 16.593 -11.236 18.746 1.00 28.23 1068 LYS A N 1
ATOM 608 C CA . LYS A 1 89 ? 17.335 -12.440 18.372 1.00 30.12 1068 LYS A CA 1
ATOM 609 C C . LYS A 1 89 ? 16.778 -13.131 17.134 1.00 29.51 1068 LYS A C 1
ATOM 610 O O . LYS A 1 89 ? 17.305 -14.168 16.713 1.00 32.52 1068 LYS A O 1
ATOM 616 N N . GLY A 1 90 ? 15.732 -12.562 16.541 1.00 27.15 1069 GLY A N 1
ATOM 617 C CA . GLY A 1 90 ? 15.097 -13.167 15.384 1.00 26.55 1069 GLY A CA 1
ATOM 618 C C . GLY A 1 90 ? 13.669 -13.556 15.719 1.00 24.75 1069 GLY A C 1
ATOM 619 O O . GLY A 1 90 ? 13.165 -13.244 16.797 1.00 24.51 1069 GLY A O 1
ATOM 620 N N . PRO A 1 91 ? 13.002 -14.242 14.789 1.00 24.06 1070 PRO A N 1
ATOM 621 C CA . PRO A 1 91 ? 11.597 -14.572 14.995 1.00 23.63 1070 PRO A CA 1
ATOM 622 C C . PRO A 1 91 ? 11.374 -15.504 16.183 1.00 23.57 1070 PRO A C 1
ATOM 623 O O . PRO A 1 91 ? 12.118 -16.471 16.377 1.00 25.23 1070 PRO A O 1
ATOM 627 N N . VAL A 1 92 ? 10.357 -15.183 16.971 1.00 22.41 1071 VAL A N 1
ATOM 628 C CA . VAL A 1 92 ? 9.987 -15.955 18.156 1.00 22.12 1071 VAL A CA 1
ATOM 629 C C . VAL A 1 92 ? 8.654 -16.668 17.897 1.00 21.29 1071 VAL A C 1
ATOM 630 O O . VAL A 1 92 ? 7.644 -16.057 17.521 1.00 20.18 1071 VAL A O 1
ATOM 634 N N . THR A 1 93 ? 8.662 -17.986 18.074 1.00 22.05 1072 THR A N 1
ATOM 635 C CA . THR A 1 93 ? 7.483 -18.815 17.809 1.00 22.05 1072 THR A CA 1
ATOM 636 C C . THR A 1 93 ? 6.449 -18.619 18.889 1.00 20.53 1072 THR A C 1
ATOM 637 O O . THR A 1 93 ? 6.786 -18.364 20.046 1.00 22.42 1072 THR A O 1
ATOM 641 N N . GLN A 1 94 ? 5.177 -18.733 18.532 1.00 19.13 1073 GLN A N 1
ATOM 642 C CA . GLN A 1 94 ? 4.129 -18.670 19.547 1.00 18.81 1073 GLN A CA 1
ATOM 643 C C . GLN A 1 94 ? 4.331 -19.738 20.632 1.00 19.40 1073 GLN A C 1
ATOM 644 O O . GLN A 1 94 ? 4.670 -20.879 20.351 1.00 21.69 1073 GLN A O 1
ATOM 650 N N . MET A 1 95 ? 4.103 -19.326 21.870 1.00 19.78 1074 MET A N 1
ATOM 651 C CA . MET A 1 95 ? 4.088 -20.189 23.033 1.00 21.90 1074 MET A CA 1
ATOM 652 C C . MET A 1 95 ? 2.686 -20.752 23.282 1.00 20.59 1074 MET A C 1
ATOM 653 O O . MET A 1 95 ? 2.535 -21.836 23.846 1.00 22.01 1074 MET A O 1
ATOM 658 N N . TYR A 1 96 ? 1.669 -19.999 22.858 1.00 18.38 1075 TYR A N 1
ATOM 659 C CA . TYR A 1 96 ? 0.284 -20.442 22.878 1.00 18.18 1075 TYR A CA 1
ATOM 660 C C . TYR A 1 96 ? -0.397 -20.114 21.560 1.00 17.34 1075 TYR A C 1
ATOM 661 O O . TYR A 1 96 ? -0.206 -19.030 20.992 1.00 17.68 1075 TYR A O 1
ATOM 670 N N . THR A 1 97 ? -1.239 -21.030 21.113 1.00 17.66 1076 THR A N 1
ATOM 671 C CA . THR A 1 97 ? -2.063 -20.815 19.927 1.00 16.83 1076 THR A CA 1
ATOM 672 C C . THR A 1 97 ? -3.374 -21.492 20.189 1.00 16.98 1076 THR A C 1
ATOM 673 O O . THR A 1 97 ? -3.397 -22.700 20.427 1.00 18.29 1076 THR A O 1
ATOM 677 N N . ASN A 1 98 ? -4.460 -20.731 20.173 1.00 17.73 1077 ASN A N 1
ATOM 678 C CA . ASN A 1 98 ? -5.778 -21.321 20.384 1.00 18.20 1077 ASN A CA 1
ATOM 679 C C . ASN A 1 98 ? -6.845 -20.641 19.525 1.00 17.61 1077 ASN A C 1
ATOM 680 O O . ASN A 1 98 ? -7.469 -19.651 19.928 1.00 18.16 1077 ASN A O 1
ATOM 685 N N . VAL A 1 99 ? -7.093 -21.215 18.352 1.00 17.80 1078 VAL A N 1
ATOM 686 C CA . VAL A 1 99 ? -8.042 -20.674 17.409 1.00 18.17 1078 VAL A CA 1
ATOM 687 C C . VAL A 1 99 ? -9.460 -20.633 17.990 1.00 19.19 1078 VAL A C 1
ATOM 688 O O . VAL A 1 99 ? -10.235 -19.729 17.694 1.00 20.87 1078 VAL A O 1
ATOM 692 N N . ASP A 1 100 ? -9.787 -21.602 18.851 1.00 19.07 1079 ASP A N 1
ATOM 693 C CA . ASP A 1 100 ? -11.119 -21.689 19.454 1.00 20.24 1079 ASP A CA 1
ATOM 694 C C . ASP A 1 100 ? -11.380 -20.533 20.397 1.00 19.67 1079 ASP A C 1
ATOM 695 O O . ASP A 1 100 ? -12.512 -20.054 20.490 1.00 22.26 1079 ASP A O 1
ATOM 700 N N . LYS A 1 101 ? -10.328 -20.065 21.060 1.00 18.45 1080 LYS A N 1
ATOM 701 C CA . LYS A 1 101 ? -10.416 -18.891 21.961 1.00 18.31 1080 LYS A CA 1
ATOM 702 C C . LYS A 1 101 ? -10.137 -17.568 21.249 1.00 17.77 1080 LYS A C 1
ATOM 703 O O . LYS A 1 101 ? -10.318 -16.505 21.828 1.00 19.54 1080 LYS A O 1
ATOM 709 N N . ASP A 1 102 ? -9.678 -17.646 20.000 1.00 16.68 1081 ASP A N 1
ATOM 710 C CA . ASP A 1 102 ? -9.172 -16.491 19.256 1.00 16.72 1081 ASP A CA 1
ATOM 711 C C . ASP A 1 102 ? -7.987 -15.846 19.981 1.00 16.51 1081 ASP A C 1
ATOM 712 O O . ASP A 1 102 ? -7.887 -14.636 20.054 1.00 17.13 1081 ASP A O 1
ATOM 717 N N . LEU A 1 103 ? -7.069 -16.696 20.435 1.00 16.41 1082 LEU A N 1
ATOM 718 C CA . LEU A 1 103 ? -5.979 -16.285 21.319 1.00 16.46 1082 LEU A CA 1
ATOM 719 C C . LEU A 1 103 ? -4.664 -16.859 20.890 1.00 16.65 1082 LEU A C 1
ATOM 720 O O . LEU A 1 103 ? -4.557 -18.062 20.568 1.00 17.74 1082 LEU A O 1
ATOM 725 N N . VAL A 1 104 ? -3.642 -16.015 20.931 1.00 15.76 1083 VAL A N 1
ATOM 726 C CA . VAL A 1 104 ? -2.264 -16.455 20.767 1.00 17.01 1083 VAL A CA 1
ATOM 727 C C . VAL A 1 104 ? -1.409 -15.711 21.778 1.00 16.68 1083 VAL A C 1
ATOM 728 O O . VAL A 1 104 ? -1.777 -14.644 22.253 1.00 17.11 1083 VAL A O 1
ATOM 732 N N . GLY A 1 105 ? -0.249 -16.272 22.080 1.00 17.16 1084 GLY A N 1
ATOM 733 C CA . GLY A 1 105 ? 0.712 -15.619 22.981 1.00 16.69 1084 GLY A CA 1
ATOM 734 C C . GLY A 1 105 ? 2.138 -15.981 22.614 1.00 17.16 1084 GLY A C 1
ATOM 735 O O . GLY A 1 105 ? 2.400 -17.102 22.163 1.00 17.87 1084 GLY A O 1
ATOM 736 N N . TRP A 1 106 ? 3.036 -15.024 22.839 1.00 17.30 1085 TRP A N 1
ATOM 737 C CA . TRP A 1 106 ? 4.477 -15.229 22.775 1.00 17.40 1085 TRP A CA 1
ATOM 738 C C . TRP A 1 106 ? 5.075 -14.849 24.110 1.00 18.80 1085 TRP A C 1
ATOM 739 O O . TRP A 1 106 ? 4.509 -14.076 24.873 1.00 18.06 1085 TRP A O 1
ATOM 750 N N . GLN A 1 107 ? 6.257 -15.359 24.384 1.00 19.92 1086 GLN A N 1
ATOM 751 C CA . GLN A 1 107 ? 6.986 -14.894 25.567 1.00 21.69 1086 GLN A CA 1
ATOM 752 C C . GLN A 1 107 ? 7.062 -13.363 25.522 1.00 20.52 1086 GLN A C 1
ATOM 753 O O . GLN A 1 107 ? 7.341 -12.789 24.471 1.00 20.87 1086 GLN A O 1
ATOM 759 N N . ALA A 1 108 ? 6.803 -12.713 26.653 1.00 20.29 1087 ALA A N 1
ATOM 760 C CA . ALA A 1 108 ? 6.781 -11.250 26.692 1.00 19.89 1087 ALA A CA 1
ATOM 761 C C . ALA A 1 108 ? 8.184 -10.719 26.376 1.00 20.85 1087 ALA A C 1
ATOM 762 O O . ALA A 1 108 ? 9.174 -11.218 26.915 1.00 21.96 1087 ALA A O 1
ATOM 764 N N . PRO A 1 109 ? 8.272 -9.723 25.480 1.00 21.63 1088 PRO A N 1
ATOM 765 C CA . PRO A 1 109 ? 9.595 -9.208 25.136 1.00 22.98 1088 PRO A CA 1
ATOM 766 C C . PRO A 1 109 ? 10.326 -8.613 26.336 1.00 23.78 1088 PRO A C 1
ATOM 767 O O . PRO A 1 109 ? 9.713 -7.964 27.178 1.00 24.25 1088 PRO A O 1
ATOM 771 N N . GLN A 1 110 ? 11.641 -8.809 26.409 1.00 28.40 1089 GLN A N 1
ATOM 772 C CA . GLN A 1 110 ? 12.437 -8.120 27.422 1.00 30.18 1089 GLN A CA 1
ATOM 773 C C . GLN A 1 110 ? 12.194 -6.624 27.282 1.00 28.37 1089 GLN A C 1
ATOM 774 O O . GLN A 1 110 ? 12.258 -6.089 26.175 1.00 28.16 1089 GLN A O 1
ATOM 780 N N . GLY A 1 111 ? 11.898 -5.969 28.400 1.00 29.11 1090 GLY A N 1
ATOM 781 C CA . GLY A 1 111 ? 11.628 -4.533 28.418 1.00 29.50 1090 GLY A CA 1
ATOM 782 C C . GLY A 1 111 ? 10.160 -4.248 28.651 1.00 27.98 1090 GLY A C 1
ATOM 783 O O . GLY A 1 111 ? 9.782 -3.208 29.204 1.00 29.33 1090 GLY A O 1
ATOM 784 N N . SER A 1 112 ? 9.315 -5.172 28.224 1.00 26.03 1091 SER A N 1
ATOM 785 C CA . SER A 1 112 ? 7.892 -5.035 28.461 1.00 25.21 1091 SER A CA 1
ATOM 786 C C . SER A 1 112 ? 7.600 -5.138 29.959 1.00 26.18 1091 SER A C 1
ATOM 787 O O . SER A 1 112 ? 8.427 -5.630 30.740 1.00 28.02 1091 SER A O 1
ATOM 790 N N . ARG A 1 113 ? 6.436 -4.632 30.341 1.00 25.86 1092 ARG A N 1
ATOM 791 C CA . ARG A 1 113 ? 5.890 -4.767 31.689 1.00 26.88 1092 ARG A CA 1
ATOM 792 C C . ARG A 1 113 ? 4.593 -5.531 31.541 1.00 25.68 1092 ARG A C 1
ATOM 793 O O . ARG A 1 113 ? 3.876 -5.299 30.586 1.00 25.30 1092 ARG A O 1
ATOM 795 N N . SER A 1 114 ? 4.286 -6.426 32.474 1.00 25.52 1093 SER A N 1
ATOM 796 C CA . SER A 1 114 ? 3.049 -7.194 32.420 1.00 25.04 1093 SER A CA 1
ATOM 797 C C . SER A 1 114 ? 2.024 -6.659 33.390 1.00 24.77 1093 SER A C 1
ATOM 798 O O . SER A 1 114 ? 2.351 -6.221 34.482 1.00 26.71 1093 SER A O 1
ATOM 801 N N . LEU A 1 115 ? 0.776 -6.714 32.968 1.00 23.97 1094 LEU A N 1
ATOM 802 C CA . LEU A 1 115 ? -0.349 -6.544 33.862 1.00 24.68 1094 LEU A CA 1
ATOM 803 C C . LEU A 1 115 ? -0.558 -7.827 34.683 1.00 25.05 1094 LEU A C 1
ATOM 804 O O . LEU A 1 115 ? -0.158 -8.927 34.282 1.00 26.41 1094 LEU A O 1
ATOM 809 N N . THR A 1 116 ? -1.188 -7.674 35.849 1.00 26.79 1095 THR A N 1
ATOM 810 C CA . THR A 1 116 ? -1.476 -8.806 36.740 1.00 28.20 1095 THR A CA 1
ATOM 811 C C . THR A 1 116 ? -2.925 -9.220 36.562 1.00 26.75 1095 THR A C 1
ATOM 812 O O . THR A 1 116 ? -3.763 -8.352 36.434 1.00 25.73 1095 THR A O 1
ATOM 816 N N . PRO A 1 117 ? -3.218 -10.540 36.535 1.00 26.93 1096 PRO A N 1
ATOM 817 C CA . PRO A 1 117 ? -4.613 -10.928 36.396 1.00 27.38 1096 PRO A CA 1
ATOM 818 C C . PRO A 1 117 ? -5.465 -10.457 37.563 1.00 27.38 1096 PRO A C 1
ATOM 819 O O . PRO A 1 117 ? -5.052 -10.527 38.716 1.00 28.79 1096 PRO A O 1
ATOM 823 N N . CYS A 1 118 ? -6.651 -9.967 37.245 1.00 26.82 1097 CYS A N 1
ATOM 824 C CA . CYS A 1 118 ? -7.573 -9.436 38.234 1.00 27.34 1097 CYS A CA 1
ATOM 825 C C . CYS A 1 118 ? -8.124 -10.535 39.138 1.00 28.93 1097 CYS A C 1
ATOM 826 O O . CYS A 1 118 ? -8.527 -11.598 38.647 1.00 30.56 1097 CYS A O 1
ATOM 829 N N . THR A 1 119 ? -8.126 -10.280 40.442 1.00 30.04 1098 THR A N 1
ATOM 830 C CA . THR A 1 119 ? -8.759 -11.167 41.428 1.00 31.68 1098 THR A CA 1
ATOM 831 C C . THR A 1 119 ? -9.907 -10.480 42.179 1.00 31.58 1098 THR A C 1
ATOM 832 O O . THR A 1 119 ? -10.440 -11.028 43.153 1.00 32.84 1098 THR A O 1
ATOM 836 N N . CYS A 1 120 ? -10.297 -9.297 41.705 1.00 30.30 1099 CYS A N 1
ATOM 837 C CA . CYS A 1 120 ? -11.295 -8.449 42.364 1.00 30.52 1099 CYS A CA 1
ATOM 838 C C . CYS A 1 120 ? -12.712 -8.993 42.240 1.00 30.81 1099 CYS A C 1
ATOM 839 O O . CYS A 1 120 ? -13.530 -8.775 43.137 1.00 31.22 1099 CYS A O 1
ATOM 842 N N . GLY A 1 121 ? -13.004 -9.667 41.129 1.00 31.07 1100 GLY A N 1
ATOM 843 C CA . GLY A 1 121 ? -14.335 -10.232 40.900 1.00 32.30 1100 GLY A CA 1
ATOM 844 C C . GLY A 1 121 ? -15.396 -9.164 40.733 1.00 33.02 1100 GLY A C 1
ATOM 845 O O . GLY A 1 121 ? -16.562 -9.379 41.099 1.00 34.12 1100 GLY A O 1
ATOM 846 N N . SER A 1 122 ? -14.989 -8.018 40.177 1.00 32.77 1101 SER A N 1
ATOM 847 C CA . SER A 1 122 ? -15.862 -6.860 40.007 1.00 34.52 1101 SER A CA 1
ATOM 848 C C . SER A 1 122 ? -16.171 -6.580 38.527 1.00 35.91 1101 SER A C 1
ATOM 849 O O . SER A 1 122 ? -15.471 -7.073 37.634 1.00 34.82 1101 SER A O 1
ATOM 852 N N . SER A 1 123 ? -17.191 -5.753 38.285 1.00 34.44 1102 SER A N 1
ATOM 853 C CA . SER A 1 123 ? -17.824 -5.615 36.959 1.00 32.41 1102 SER A CA 1
ATOM 854 C C . SER A 1 123 ? -17.735 -4.211 36.309 1.00 31.51 1102 SER A C 1
ATOM 855 O O . SER A 1 123 ? -18.283 -3.994 35.221 1.00 30.86 1102 SER A O 1
ATOM 858 N N . ASP A 1 124 ? -17.031 -3.278 36.944 1.00 33.24 1103 ASP A N 1
ATOM 859 C CA . ASP A 1 124 ? -16.805 -1.944 36.357 1.00 33.18 1103 ASP A CA 1
ATOM 860 C C . ASP A 1 124 ? -15.420 -1.891 35.698 1.00 32.49 1103 ASP A C 1
ATOM 861 O O . ASP A 1 124 ? -14.411 -1.863 36.390 1.00 34.60 1103 ASP A O 1
ATOM 866 N N . LEU A 1 125 ? -15.392 -1.892 34.361 1.00 31.06 1104 LEU A N 1
ATOM 867 C CA . LEU A 1 125 ? -14.151 -2.100 33.579 1.00 30.66 1104 LEU A CA 1
ATOM 868 C C . LEU A 1 125 ? -13.811 -0.933 32.651 1.00 31.08 1104 LEU A C 1
ATOM 869 O O . LEU A 1 125 ? -14.605 -0.011 32.477 1.00 32.19 1104 LEU A O 1
ATOM 874 N N . TYR A 1 126 ? -12.629 -1.009 32.037 1.00 31.00 1105 TYR A N 1
ATOM 875 C CA . TYR A 1 126 ? -12.121 0.038 31.147 1.00 31.69 1105 TYR A CA 1
ATOM 876 C C . TYR A 1 126 ? -11.378 -0.589 29.986 1.00 30.09 1105 TYR A C 1
ATOM 877 O O . TYR A 1 126 ? -10.452 -1.365 30.202 1.00 31.72 1105 TYR A O 1
ATOM 886 N N . LEU A 1 127 ? -11.790 -0.249 28.769 1.00 29.00 1106 LEU A N 1
ATOM 887 C CA . LEU A 1 127 ? -11.184 -0.779 27.563 1.00 28.02 1106 LEU A CA 1
ATOM 888 C C . LEU A 1 127 ? -10.232 0.266 27.011 1.00 28.79 1106 LEU A C 1
ATOM 889 O O . LEU A 1 127 ? -10.619 1.424 26.861 1.00 29.87 1106 LEU A O 1
ATOM 894 N N . VAL A 1 128 ? -9.003 -0.154 26.715 1.00 25.82 1107 VAL A N 1
ATOM 895 C CA . VAL A 1 128 ? -7.992 0.685 26.099 1.00 24.06 1107 VAL A CA 1
ATOM 896 C C . VAL A 1 128 ? -7.947 0.389 24.592 1.00 23.38 1107 VAL A C 1
ATOM 897 O O . VAL A 1 128 ? -7.726 -0.748 24.186 1.00 24.01 1107 VAL A O 1
ATOM 901 N N . THR A 1 129 ? -8.159 1.418 23.776 1.00 23.54 1108 THR A N 1
ATOM 902 C CA . THR A 1 129 ? -8.202 1.269 22.321 1.00 24.83 1108 THR A CA 1
ATOM 903 C C . THR A 1 129 ? -6.850 1.571 21.677 1.00 23.55 1108 THR A C 1
ATOM 904 O O . THR A 1 129 ? -5.959 2.122 22.309 1.00 22.01 1108 THR A O 1
ATOM 908 N N . ARG A 1 130 ? -6.719 1.222 20.404 1.00 24.80 1109 ARG A N 1
ATOM 909 C CA . ARG A 1 130 ? -5.496 1.458 19.665 1.00 26.21 1109 ARG A CA 1
ATOM 910 C C . ARG A 1 130 ? -5.201 2.940 19.495 1.00 25.73 1109 ARG A C 1
ATOM 911 O O . ARG A 1 130 ? -4.068 3.305 19.183 1.00 27.33 1109 ARG A O 1
ATOM 919 N N . HIS A 1 131 ? -6.212 3.786 19.681 1.00 25.55 1110 HIS A N 1
ATOM 920 C CA . HIS A 1 131 ? -5.992 5.236 19.669 1.00 26.56 1110 HIS A CA 1
ATOM 921 C C . HIS A 1 131 ? -5.863 5.806 21.086 1.00 25.66 1110 HIS A C 1
ATOM 922 O O . HIS A 1 131 ? -5.920 7.020 21.278 1.00 27.05 1110 HIS A O 1
ATOM 929 N N . ALA A 1 132 ? -5.699 4.922 22.065 1.00 23.71 1111 ALA A N 1
ATOM 930 C CA . ALA A 1 132 ? -5.391 5.301 23.449 1.00 24.67 1111 ALA A CA 1
ATOM 931 C C . ALA A 1 132 ? -6.567 5.951 24.183 1.00 27.15 1111 ALA A C 1
ATOM 932 O O . ALA A 1 132 ? -6.384 6.674 25.158 1.00 29.68 1111 ALA A O 1
ATOM 934 N N . ASP A 1 133 ? -7.770 5.685 23.704 1.00 28.53 1112 ASP A N 1
ATOM 935 C CA . ASP A 1 133 ? -8.956 6.074 24.437 1.00 31.99 1112 ASP A CA 1
ATOM 936 C C . ASP A 1 133 ? -9.190 5.046 25.537 1.00 31.18 1112 ASP A C 1
ATOM 937 O O . ASP A 1 133 ? -8.904 3.879 25.351 1.00 28.96 1112 ASP A O 1
ATOM 942 N N . VAL A 1 134 ? -9.662 5.501 26.696 1.00 38.32 1113 VAL A N 1
ATOM 943 C CA . VAL A 1 134 ? -9.950 4.621 27.823 1.00 36.97 1113 VAL A CA 1
ATOM 944 C C . VAL A 1 134 ? -11.452 4.695 28.060 1.00 37.24 1113 VAL A C 1
ATOM 945 O O . VAL A 1 134 ? -11.941 5.660 28.628 1.00 39.62 1113 VAL A O 1
ATOM 949 N N . ILE A 1 135 ? -12.164 3.671 27.588 1.00 34.82 1114 ILE A N 1
ATOM 950 C CA . ILE A 1 135 ? -13.636 3.647 27.523 1.00 35.09 1114 ILE A CA 1
ATOM 951 C C . ILE A 1 135 ? -14.220 2.794 28.647 1.00 33.79 1114 ILE A C 1
ATOM 952 O O . ILE A 1 135 ? -13.893 1.615 28.759 1.00 31.77 1114 ILE A O 1
ATOM 957 N N . PRO A 1 136 ? -15.119 3.364 29.460 1.00 35.06 1115 PRO A N 1
ATOM 958 C CA . PRO A 1 136 ? -15.782 2.546 30.465 1.00 33.92 1115 PRO A CA 1
ATOM 959 C C . PRO A 1 136 ? -16.668 1.464 29.855 1.00 31.05 1115 PRO A C 1
ATOM 960 O O . PRO A 1 136 ? -17.376 1.701 28.870 1.00 30.84 1115 PRO A O 1
ATOM 964 N N . VAL A 1 137 ? -16.599 0.282 30.452 1.00 29.25 1116 VAL A N 1
ATOM 965 C CA . VAL A 1 137 ? -17.366 -0.878 29.999 1.00 27.72 1116 VAL A CA 1
ATOM 966 C C . VAL A 1 137 ? -17.932 -1.574 31.228 1.00 27.80 1116 VAL A C 1
ATOM 967 O O . VAL A 1 137 ? -17.172 -1.884 32.146 1.00 28.87 1116 VAL A O 1
ATOM 971 N N . ARG A 1 138 ? -19.251 -1.791 31.267 1.00 27.25 1117 ARG A N 1
ATOM 972 C CA . ARG A 1 138 ? -19.866 -2.591 32.318 1.00 26.79 1117 ARG A CA 1
ATOM 973 C C . ARG A 1 138 ? -19.840 -4.047 31.889 1.00 24.37 1117 ARG A C 1
ATOM 974 O O . ARG A 1 138 ? -20.343 -4.400 30.816 1.00 24.26 1117 ARG A O 1
ATOM 982 N N . ARG A 1 139 ? -19.250 -4.886 32.729 1.00 24.24 1118 ARG A N 1
ATOM 983 C CA . ARG A 1 139 ? -19.182 -6.299 32.454 1.00 22.70 1118 ARG A CA 1
ATOM 984 C C . ARG A 1 139 ? -20.591 -6.887 32.478 1.00 22.16 1118 ARG A C 1
ATOM 985 O O . ARG A 1 139 ? -21.364 -6.642 33.403 1.00 23.27 1118 ARG A O 1
ATOM 993 N N . ARG A 1 140 ? -20.925 -7.656 31.453 1.00 20.55 1119 ARG A N 1
ATOM 994 C CA . ARG A 1 140 ? -22.254 -8.250 31.307 1.00 20.96 1119 ARG A CA 1
ATOM 995 C C . ARG A 1 140 ? -22.260 -9.772 31.307 1.00 20.42 1119 ARG A C 1
ATOM 996 O O . ARG A 1 140 ? -23.323 -10.396 31.329 1.00 20.90 1119 ARG A O 1
ATOM 1004 N N . GLY A 1 141 ? -21.084 -10.370 31.277 1.00 19.95 1120 GLY A N 1
ATOM 1005 C CA . GLY A 1 141 ? -20.962 -11.813 31.404 1.00 20.31 1120 GLY A CA 1
ATOM 1006 C C . GLY A 1 141 ? -19.490 -12.168 31.432 1.00 20.17 1120 GLY A C 1
ATOM 1007 O O . 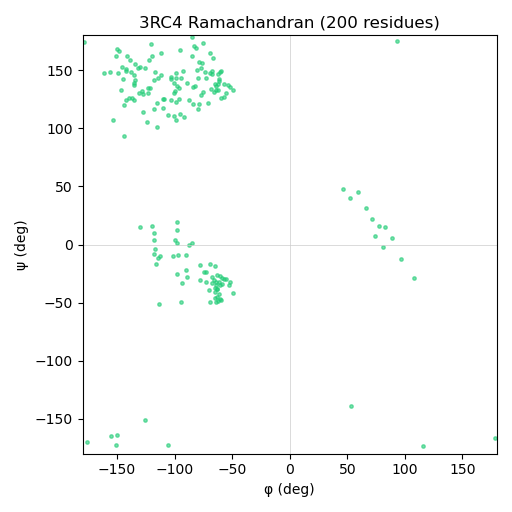GLY A 1 141 ? -18.633 -11.294 31.525 1.00 21.14 1120 GLY A O 1
ATOM 1008 N N . ASP A 1 142 ? -19.193 -13.455 31.341 1.00 20.28 1121 ASP A N 1
ATOM 1009 C CA . ASP A 1 142 ? -17.797 -13.888 31.368 1.00 20.80 1121 ASP A CA 1
ATOM 1010 C C . ASP A 1 142 ? -16.968 -13.276 30.235 1.00 20.13 1121 ASP A C 1
ATOM 1011 O O . ASP A 1 142 ? -15.789 -12.960 30.425 1.00 21.24 1121 ASP A O 1
ATOM 1016 N N . SER A 1 143 ? -17.591 -13.078 29.082 1.00 19.62 1122 SER A N 1
ATOM 1017 C CA . SER A 1 143 ? -16.862 -12.674 27.880 1.00 19.87 1122 SER A CA 1
ATOM 1018 C C . SER A 1 143 ? -17.481 -11.466 27.170 1.00 18.59 1122 SER A C 1
ATOM 1019 O O . SER A 1 143 ? -17.137 -11.192 26.020 1.00 18.48 1122 SER A O 1
ATOM 1022 N N . ARG A 1 144 ? -18.376 -10.739 27.827 1.00 21.81 1123 ARG A N 1
ATOM 1023 C CA . ARG A 1 144 ? -19.040 -9.595 27.193 1.00 22.31 1123 ARG A CA 1
ATOM 1024 C C . ARG A 1 144 ? -19.145 -8.417 28.129 1.00 20.72 1123 ARG A C 1
ATOM 1025 O O . ARG A 1 144 ? -19.270 -8.589 29.348 1.00 20.17 1123 ARG A O 1
ATOM 1033 N N . GLY A 1 145 ? -19.107 -7.218 27.555 1.00 21.01 1124 GLY A N 1
ATOM 1034 C CA . GLY A 1 145 ? -19.321 -5.998 28.295 1.00 21.07 1124 GLY A CA 1
ATOM 1035 C C . GLY A 1 145 ? -20.027 -4.978 27.430 1.00 22.56 1124 GLY A C 1
ATOM 1036 O O . GLY A 1 145 ? -19.906 -5.001 26.208 1.00 23.01 1124 GLY A O 1
ATOM 1037 N N . SER A 1 146 ? -20.762 -4.071 28.047 1.00 23.79 1125 SER A N 1
ATOM 1038 C CA . SER A 1 146 ? -21.480 -3.064 27.288 1.00 26.10 1125 SER A CA 1
ATOM 1039 C C . SER A 1 146 ? -20.746 -1.729 27.379 1.00 26.98 1125 SER A C 1
ATOM 1040 O O . SER A 1 146 ? -20.202 -1.389 28.430 1.00 27.07 1125 SER A O 1
ATOM 1043 N N . LEU A 1 147 ? -20.733 -0.987 26.274 1.00 28.40 1126 LEU A N 1
ATOM 1044 C CA . LEU A 1 147 ? -20.180 0.360 26.260 1.00 30.04 1126 LEU A CA 1
ATOM 1045 C C . LEU A 1 147 ? -21.179 1.306 26.912 1.00 32.58 1126 LEU A C 1
ATOM 1046 O O . LEU A 1 147 ? -22.368 1.317 26.568 1.00 34.06 1126 LEU A O 1
ATOM 1051 N N . LEU A 1 148 ? -20.701 2.086 27.874 1.00 34.94 1127 LEU A N 1
ATOM 1052 C CA . LEU A 1 148 ? -21.548 3.067 28.546 1.00 38.36 1127 LEU A CA 1
ATOM 1053 C C . LEU A 1 148 ? -22.000 4.124 27.535 1.00 39.75 1127 LEU A C 1
ATOM 1054 O O . LEU A 1 148 ? -23.101 4.659 27.632 1.00 42.85 1127 LEU A O 1
ATOM 1059 N N . SER A 1 149 ? -21.140 4.400 26.559 1.00 39.50 1128 SER A N 1
ATOM 1060 C CA . SER A 1 149 ? -21.467 5.258 25.436 1.00 40.96 1128 SER A CA 1
ATOM 1061 C C . SER A 1 149 ? -21.153 4.529 24.130 1.00 39.76 1128 SER A C 1
ATOM 1062 O O . SER A 1 149 ? -19.996 4.255 23.851 1.00 39.43 1128 SER A O 1
ATOM 1065 N N . PRO A 1 150 ? -22.183 4.202 23.329 1.00 40.31 1129 PRO A N 1
ATOM 1066 C CA . PRO A 1 150 ? -21.953 3.527 22.044 1.00 40.41 1129 PRO A CA 1
ATOM 1067 C C . PRO A 1 150 ? -21.078 4.319 21.056 1.00 41.16 1129 PRO A C 1
ATOM 1068 O O . PRO A 1 150 ? -21.089 5.551 21.073 1.00 42.61 1129 PRO A O 1
ATOM 1072 N N . ARG A 1 151 ? -20.334 3.603 20.212 1.00 46.66 1130 ARG A N 1
ATOM 1073 C CA . ARG A 1 151 ? -19.466 4.211 19.183 1.00 45.68 1130 ARG A CA 1
ATOM 1074 C C . ARG A 1 151 ? -19.640 3.502 17.833 1.00 42.37 1130 ARG A C 1
ATOM 1075 O O . ARG A 1 151 ? -19.972 2.321 17.797 1.00 40.66 1130 ARG A O 1
ATOM 1083 N N . PRO A 1 152 ? -19.352 4.198 16.714 1.00 43.30 1131 PRO A N 1
ATOM 1084 C CA . PRO A 1 152 ? -19.311 3.459 15.446 1.00 41.66 1131 PRO A CA 1
ATOM 1085 C C . PRO A 1 152 ? -18.236 2.376 15.493 1.00 37.75 1131 PRO A C 1
ATOM 1086 O O . PRO A 1 152 ? -17.213 2.560 16.157 1.00 37.02 1131 PRO A O 1
ATOM 1090 N N . ILE A 1 153 ? -18.447 1.267 14.790 1.00 36.55 1132 ILE A N 1
ATOM 1091 C CA . ILE A 1 153 ? -17.465 0.172 14.820 1.00 33.96 1132 ILE A CA 1
ATOM 1092 C C . ILE A 1 153 ? -16.077 0.604 14.348 1.00 33.90 1132 ILE A C 1
ATOM 1093 O O . ILE A 1 153 ? -15.069 0.066 14.818 1.00 31.51 1132 ILE A O 1
ATOM 1098 N N . SER A 1 154 ? -16.023 1.593 13.461 1.00 36.35 1133 SER A N 1
ATOM 1099 C CA . SER A 1 154 ? -14.750 2.152 12.995 1.00 38.13 1133 SER A CA 1
ATOM 1100 C C . SER A 1 154 ? -13.832 2.565 14.164 1.00 36.22 1133 SER A C 1
ATOM 1101 O O . SER A 1 154 ? -12.605 2.501 14.069 1.00 36.88 1133 SER A O 1
ATOM 1104 N N . TYR A 1 155 ? -14.443 3.001 15.259 1.00 35.61 1134 TYR A N 1
ATOM 1105 C CA . TYR A 1 155 ? -13.733 3.494 16.439 1.00 36.19 1134 TYR A CA 1
ATOM 1106 C C . TYR A 1 155 ? -12.960 2.371 17.148 1.00 32.54 1134 TYR A C 1
ATOM 1107 O O . TYR A 1 155 ? -11.940 2.623 17.783 1.00 34.29 1134 TYR A O 1
ATOM 1116 N N . LEU A 1 156 ? -13.446 1.142 17.028 1.00 29.02 1135 LEU A N 1
ATOM 1117 C CA . LEU A 1 156 ? -12.818 -0.011 17.686 1.00 26.58 1135 LEU A CA 1
ATOM 1118 C C . LEU A 1 156 ? -11.967 -0.865 16.747 1.00 25.84 1135 LEU A C 1
ATOM 1119 O O . LEU A 1 156 ? -11.261 -1.767 17.217 1.00 24.17 1135 LEU A O 1
ATOM 1124 N N . LYS A 1 157 ? -12.042 -0.610 15.438 1.00 27.37 1136 LYS A N 1
ATOM 1125 C CA . LYS A 1 157 ? -11.258 -1.348 14.458 1.00 28.15 1136 LYS A CA 1
ATOM 1126 C C . LYS A 1 157 ? -9.787 -1.217 14.811 1.00 27.40 1136 LYS A C 1
ATOM 1127 O O . LYS A 1 157 ? -9.275 -0.116 15.006 1.00 28.46 1136 LYS A O 1
ATOM 1133 N N . GLY A 1 158 ? -9.107 -2.348 14.920 1.00 25.60 1137 GLY A N 1
ATOM 1134 C CA . GLY A 1 158 ? -7.684 -2.350 15.229 1.00 25.38 1137 GLY A CA 1
ATOM 1135 C C . GLY A 1 158 ? -7.366 -2.373 16.707 1.00 23.48 1137 GLY A C 1
ATOM 1136 O O . GLY A 1 158 ? -6.200 -2.296 17.063 1.00 25.25 1137 GLY A O 1
ATOM 1137 N N . SER A 1 159 ? -8.380 -2.498 17.563 1.00 21.13 1138 SER A N 1
ATOM 1138 C CA . SER A 1 159 ? -8.163 -2.568 18.999 1.00 20.41 1138 SER A CA 1
ATOM 1139 C C . SER A 1 159 ? -8.135 -4.000 19.542 1.00 18.60 1138 SER A C 1
ATOM 1140 O O . SER A 1 159 ? -7.769 -4.201 20.705 1.00 19.04 1138 SER A O 1
ATOM 1143 N N . ALA A 1 160 ? -8.491 -4.987 18.720 1.00 17.66 1139 ALA A N 1
ATOM 1144 C CA . ALA A 1 160 ? -8.408 -6.375 19.145 1.00 18.22 1139 ALA A CA 1
ATOM 1145 C C . ALA A 1 160 ? -7.004 -6.680 19.652 1.00 18.46 1139 ALA A C 1
ATOM 1146 O O . ALA A 1 160 ? -6.006 -6.258 19.067 1.00 17.80 1139 ALA A O 1
ATOM 1148 N N . GLY A 1 161 ? -6.944 -7.406 20.767 1.00 17.77 1140 GLY A N 1
ATOM 1149 C CA . GLY A 1 161 ? -5.700 -7.702 21.461 1.00 17.53 1140 GLY A CA 1
ATOM 1150 C C . GLY A 1 161 ? -5.392 -6.776 22.619 1.00 18.18 1140 GLY A C 1
ATOM 1151 O O . GLY A 1 161 ? -4.474 -7.049 23.383 1.00 18.99 1140 GLY A O 1
ATOM 1152 N N . GLY A 1 162 ? -6.116 -5.660 22.724 1.00 18.86 1141 GLY A N 1
ATOM 1153 C CA . GLY A 1 162 ? -5.925 -4.705 23.817 1.00 19.58 1141 GLY A CA 1
ATOM 1154 C C . GLY A 1 162 ? -6.643 -5.130 25.083 1.00 19.36 1141 GLY A C 1
ATOM 1155 O O . GLY A 1 162 ? -7.443 -6.055 25.064 1.00 19.68 1141 GLY A O 1
ATOM 1156 N N . PRO A 1 163 ? -6.359 -4.455 26.201 1.00 20.26 1142 PRO A N 1
ATOM 1157 C CA . PRO A 1 163 ? -6.885 -4.921 27.474 1.00 20.88 1142 PRO A CA 1
ATOM 1158 C C . PRO A 1 163 ? -8.215 -4.310 27.881 1.00 21.39 1142 PRO A C 1
ATOM 1159 O O . PRO A 1 163 ? -8.519 -3.156 27.540 1.00 22.58 1142 PRO A O 1
ATOM 1163 N N . LEU A 1 164 ? -8.993 -5.098 28.616 1.00 20.83 1143 LEU A N 1
ATOM 1164 C CA . LEU A 1 164 ? -9.996 -4.567 29.542 1.00 22.76 1143 LEU A CA 1
ATOM 1165 C C . LEU A 1 164 ? -9.394 -4.628 30.934 1.00 22.96 1143 LEU A C 1
ATOM 1166 O O . LEU A 1 164 ? -8.852 -5.664 31.322 1.00 22.68 1143 LEU A O 1
ATOM 1171 N N . LEU A 1 165 ? -9.497 -3.518 31.666 1.00 25.40 1144 LEU A N 1
ATOM 1172 C CA . LEU A 1 165 ? -8.850 -3.325 32.979 1.00 25.79 1144 LEU A CA 1
ATOM 1173 C C . LEU A 1 165 ? -9.895 -3.129 34.100 1.00 27.06 1144 LEU A C 1
ATOM 1174 O O . LEU A 1 165 ? -10.971 -2.617 33.823 1.00 28.15 1144 LEU A O 1
ATOM 1179 N N . CYS A 1 166 ? -9.589 -3.564 35.328 1.00 27.87 1145 CYS A N 1
ATOM 1180 C CA . CYS A 1 166 ? -10.417 -3.257 36.528 1.00 29.99 1145 CYS A CA 1
ATOM 1181 C C . CYS A 1 166 ? -10.013 -1.877 37.052 1.00 32.71 1145 CYS A C 1
ATOM 1182 O O . CYS A 1 166 ? -9.031 -1.311 36.578 1.00 33.50 1145 CYS A O 1
ATOM 1185 N N . PRO A 1 167 ? -10.764 -1.320 38.021 1.00 34.75 1146 PRO A N 1
ATOM 1186 C CA . PRO A 1 167 ? -10.388 -0.013 38.570 1.00 37.94 1146 PRO A CA 1
ATOM 1187 C C . PRO A 1 167 ? -8.975 0.042 39.149 1.00 38.66 1146 PRO A C 1
ATOM 1188 O O . PRO A 1 167 ? -8.334 1.098 39.123 1.00 41.23 1146 PRO A O 1
ATOM 1192 N N . ALA A 1 168 ? -8.484 -1.092 39.650 1.00 37.31 1147 ALA A N 1
ATOM 1193 C CA . ALA A 1 168 ? -7.141 -1.155 40.228 1.00 38.31 1147 ALA A CA 1
ATOM 1194 C C . ALA A 1 168 ? -6.065 -1.390 39.158 1.00 37.49 1147 ALA A C 1
ATOM 1195 O O . ALA A 1 168 ? -4.872 -1.500 39.478 1.00 40.02 1147 ALA A O 1
ATOM 1197 N N . GLY A 1 169 ? -6.480 -1.475 37.894 1.00 36.05 1148 GLY A N 1
ATOM 1198 C CA . GLY A 1 169 ? -5.555 -1.584 36.774 1.00 35.25 1148 GLY A CA 1
ATOM 1199 C C . GLY A 1 169 ? -5.059 -2.994 36.496 1.00 33.19 1148 GLY A C 1
ATOM 1200 O O . GLY A 1 169 ? -4.057 -3.156 35.800 1.00 33.98 1148 GLY A O 1
ATOM 1201 N N . HIS A 1 170 ? -5.724 -4.005 37.055 1.00 31.23 1149 HIS A N 1
ATOM 1202 C CA . HIS A 1 170 ? -5.407 -5.398 36.742 1.00 30.53 1149 HIS A CA 1
ATOM 1203 C C . HIS A 1 170 ? -6.051 -5.731 35.404 1.00 28.06 1149 HIS A C 1
ATOM 1204 O O . HIS A 1 170 ? -7.051 -5.119 35.014 1.00 28.67 1149 HIS A O 1
ATOM 1211 N N . ALA A 1 171 ? -5.507 -6.737 34.734 1.00 28.93 1150 ALA A N 1
ATOM 1212 C CA . ALA A 1 171 ? -6.077 -7.238 33.483 1.00 25.89 1150 ALA A CA 1
ATOM 1213 C C . ALA A 1 171 ? -7.274 -8.140 33.743 1.00 24.84 1150 ALA A C 1
ATOM 1214 O O . ALA A 1 171 ? -7.160 -9.158 34.431 1.00 26.06 1150 ALA A O 1
ATOM 1216 N N . VAL A 1 172 ? -8.427 -7.752 33.203 1.00 22.75 1151 VAL A N 1
ATOM 1217 C CA . VAL A 1 172 ? -9.641 -8.554 33.288 1.00 22.75 1151 VAL A CA 1
ATOM 1218 C C . VAL A 1 172 ? -9.853 -9.369 32.007 1.00 20.68 1151 VAL A C 1
ATOM 1219 O O . VAL A 1 172 ? -10.472 -10.427 32.039 1.00 21.55 1151 VAL A O 1
ATOM 1223 N N . GLY A 1 173 ? -9.300 -8.904 30.889 1.00 20.37 1152 GLY A N 1
ATOM 1224 C CA . GLY A 1 173 ? -9.512 -9.582 29.624 1.00 19.69 1152 GLY A CA 1
ATOM 1225 C C . GLY A 1 173 ? -8.794 -8.938 28.448 1.00 18.90 1152 GLY A C 1
ATOM 1226 O O . GLY A 1 173 ? -8.200 -7.876 28.561 1.00 18.62 1152 GLY A O 1
ATOM 1227 N N . ILE A 1 174 ? -8.886 -9.615 27.317 1.00 17.83 1153 ILE A N 1
ATOM 1228 C CA . ILE A 1 174 ? -8.324 -9.164 26.042 1.00 18.01 1153 ILE A CA 1
ATOM 1229 C C . ILE A 1 174 ? -9.491 -8.921 25.074 1.00 17.26 1153 ILE A C 1
ATOM 1230 O O . ILE A 1 174 ? -10.247 -9.820 24.787 1.00 18.24 1153 ILE A O 1
ATOM 1235 N N . PHE A 1 175 ? -9.604 -7.697 24.554 1.00 17.24 1154 PHE A N 1
ATOM 1236 C CA . PHE A 1 175 ? -10.667 -7.373 23.607 1.00 17.21 1154 PHE A CA 1
ATOM 1237 C C . PHE A 1 175 ? -10.566 -8.211 22.312 1.00 17.57 1154 PHE A C 1
ATOM 1238 O O . PHE A 1 175 ? -9.486 -8.345 21.740 1.00 17.90 1154 PHE A O 1
ATOM 1246 N N . ARG A 1 176 ? -11.689 -8.781 21.871 1.00 18.56 1155 ARG A N 1
ATOM 1247 C CA . ARG A 1 176 ? -11.733 -9.711 20.730 1.00 20.04 1155 ARG A CA 1
ATOM 1248 C C . ARG A 1 176 ? -12.502 -9.121 19.537 1.00 21.01 1155 ARG A C 1
ATOM 1249 O O . ARG A 1 176 ? -12.033 -9.130 18.393 1.00 21.27 1155 ARG A O 1
ATOM 1257 N N . ALA A 1 177 ? -13.706 -8.636 19.809 1.00 31.56 1156 ALA A N 1
ATOM 1258 C CA . ALA A 1 177 ? -14.594 -8.187 18.746 1.00 32.41 1156 ALA A CA 1
ATOM 1259 C C . ALA A 1 177 ? -15.689 -7.281 19.270 1.00 30.87 1156 ALA A C 1
ATOM 1260 O O . ALA A 1 177 ? -16.156 -7.435 20.390 1.00 29.48 1156 ALA A O 1
ATOM 1262 N N . ALA A 1 178 ? -16.087 -6.333 18.424 1.00 32.61 1157 ALA A N 1
ATOM 1263 C CA . ALA A 1 178 ? -17.220 -5.475 18.703 1.00 32.07 1157 ALA A CA 1
ATOM 1264 C C . ALA A 1 178 ? -18.506 -6.239 18.459 1.00 34.18 1157 ALA A C 1
ATOM 1265 O O . ALA A 1 178 ? -18.573 -7.130 17.607 1.00 36.42 1157 ALA A O 1
ATOM 1267 N N . VAL A 1 179 ? -19.543 -5.843 19.177 1.00 34.09 1158 VAL A N 1
ATOM 1268 C CA . VAL A 1 179 ? -20.869 -6.333 18.936 1.00 36.33 1158 VAL A CA 1
ATOM 1269 C C . VAL A 1 179 ? -21.599 -5.137 18.358 1.00 37.93 1158 VAL A C 1
ATOM 1270 O O . VAL A 1 179 ? -21.716 -4.117 19.021 1.00 37.87 1158 VAL A O 1
ATOM 1274 N N . SER A 1 180 ? -22.068 -5.241 17.125 1.00 40.78 1159 SER A N 1
ATOM 1275 C CA . SER A 1 180 ? -22.562 -4.066 16.426 1.00 42.44 1159 SER A CA 1
ATOM 1276 C C . SER A 1 180 ? -23.913 -4.279 15.775 1.00 45.68 1159 SER A C 1
ATOM 1277 O O . SER A 1 180 ? -24.269 -5.396 15.408 1.00 47.81 1159 SER A O 1
ATOM 1280 N N . THR A 1 181 ? -24.656 -3.186 15.643 1.00 46.65 1160 THR A N 1
ATOM 1281 C CA . THR A 1 181 ? -25.924 -3.175 14.922 1.00 50.28 1160 THR A CA 1
ATOM 1282 C C . THR A 1 181 ? -25.948 -1.935 14.044 1.00 50.19 1160 THR A C 1
ATOM 1283 O O . THR A 1 181 ? -25.787 -0.822 14.545 1.00 48.44 1160 THR A O 1
ATOM 1287 N N . ARG A 1 182 ? -26.151 -2.135 12.743 1.00 52.49 1161 ARG A N 1
ATOM 1288 C CA . ARG A 1 182 ? -26.128 -1.052 11.764 1.00 53.18 1161 ARG A CA 1
ATOM 1289 C C . ARG A 1 182 ? -24.924 -0.135 11.978 1.00 49.75 1161 ARG A C 1
ATOM 1290 O O . ARG A 1 182 ? -25.056 1.090 12.030 1.00 49.29 1161 ARG A O 1
ATOM 1298 N N . GLY A 1 183 ? -23.755 -0.751 12.136 1.00 47.44 1162 GLY A N 1
ATOM 1299 C CA . GLY A 1 183 ? -22.494 -0.026 12.247 1.00 45.52 1162 GLY A CA 1
ATOM 1300 C C . GLY A 1 183 ? -22.152 0.564 13.609 1.00 42.71 1162 GLY A C 1
ATOM 1301 O O . GLY A 1 183 ? -21.085 1.146 13.764 1.00 41.98 1162 GLY A O 1
ATOM 1302 N N . VAL A 1 184 ? -23.030 0.421 14.599 1.00 41.78 1163 VAL A N 1
ATOM 1303 C CA . VAL A 1 184 ? -22.791 1.006 15.922 1.00 40.08 1163 VAL A CA 1
ATOM 1304 C C . VAL A 1 184 ? -22.489 -0.064 16.973 1.00 38.93 1163 VAL A C 1
ATOM 1305 O O . VAL A 1 184 ? -23.283 -0.986 17.167 1.00 39.41 1163 VAL A O 1
ATOM 1309 N N . ALA A 1 185 ? -21.349 0.077 17.651 1.00 37.74 1164 ALA A N 1
ATOM 1310 C CA . ALA A 1 185 ? -20.960 -0.847 18.726 1.00 36.85 1164 ALA A CA 1
ATOM 1311 C C . ALA A 1 185 ? -21.598 -0.435 20.046 1.00 37.50 1164 ALA A C 1
ATOM 1312 O O . ALA A 1 185 ? -21.380 0.667 20.521 1.00 38.74 1164 ALA A O 1
ATOM 1314 N N . LYS A 1 186 ? -22.387 -1.313 20.641 1.00 38.16 1165 LYS A N 1
ATOM 1315 C CA . LYS A 1 186 ? -22.900 -1.050 22.002 1.00 39.26 1165 LYS A CA 1
ATOM 1316 C C . LYS A 1 186 ? -22.317 -2.013 23.003 1.00 37.31 1165 LYS A C 1
ATOM 1317 O O . LYS A 1 186 ? -22.477 -1.813 24.197 1.00 38.43 1165 LYS A O 1
ATOM 1323 N N . ALA A 1 187 ? -21.626 -3.038 22.512 1.00 35.87 1166 ALA A N 1
ATOM 1324 C CA . ALA A 1 187 ? -21.005 -4.025 23.368 1.00 34.37 1166 ALA A CA 1
ATOM 1325 C C . ALA A 1 187 ? -19.729 -4.587 22.756 1.00 32.21 1166 ALA A C 1
ATOM 1326 O O . ALA A 1 187 ? -19.425 -4.411 21.565 1.00 32.11 1166 ALA A O 1
ATOM 1328 N N . VAL A 1 188 ? -18.977 -5.268 23.608 1.00 21.39 1167 VAL A N 1
ATOM 1329 C CA . VAL A 1 188 ? -17.694 -5.829 23.249 1.00 20.96 1167 VAL A CA 1
ATOM 1330 C C . VAL A 1 188 ? -17.579 -7.245 23.780 1.00 19.54 1167 VAL A C 1
ATOM 1331 O O . VAL A 1 188 ? -17.998 -7.529 24.895 1.00 19.87 1167 VAL A O 1
ATOM 1335 N N . ASP A 1 189 ? -17.020 -8.115 22.947 1.00 18.82 1168 ASP A N 1
ATOM 1336 C CA . ASP A 1 189 ? -16.647 -9.468 23.306 1.00 18.99 1168 ASP A CA 1
ATOM 1337 C C . ASP A 1 189 ? -15.170 -9.475 23.627 1.00 17.43 1168 ASP A C 1
ATOM 1338 O O . ASP A 1 189 ? -14.373 -8.841 22.949 1.00 18.59 1168 ASP A O 1
ATOM 1343 N N . PHE A 1 190 ? -14.813 -10.163 24.696 1.00 17.06 1169 PHE A N 1
ATOM 1344 C CA . PHE A 1 190 ? -13.443 -10.234 25.135 1.00 16.77 1169 PHE A CA 1
ATOM 1345 C C . PHE A 1 190 ? -13.105 -11.633 25.642 1.00 17.22 1169 PHE A C 1
ATOM 1346 O O . PHE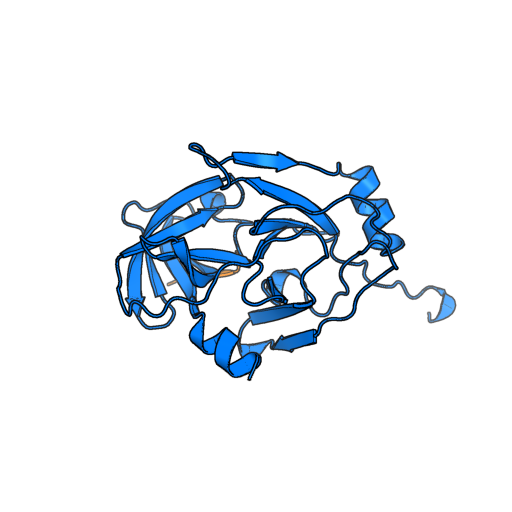 A 1 190 ? -13.999 -12.433 25.962 1.00 18.46 1169 PHE A O 1
ATOM 1354 N N . ILE A 1 191 ? -11.806 -11.912 25.712 1.00 17.36 1170 ILE A N 1
ATOM 1355 C CA . ILE A 1 191 ? -11.281 -13.162 26.233 1.00 18.30 1170 ILE A CA 1
ATOM 1356 C C . ILE A 1 191 ? -10.956 -12.908 27.699 1.00 18.16 1170 ILE A C 1
ATOM 1357 O O . ILE A 1 191 ? -10.065 -12.101 27.999 1.00 19.42 1170 ILE A O 1
ATOM 1362 N N . PRO A 1 192 ? -11.697 -13.551 28.617 1.00 19.58 1171 PRO A N 1
ATOM 1363 C CA . PRO A 1 192 ? -11.450 -13.265 30.030 1.00 20.40 1171 PRO A CA 1
ATOM 1364 C C . PRO A 1 192 ? -10.084 -13.744 30.514 1.00 20.72 1171 PRO A C 1
ATOM 1365 O O . PRO A 1 192 ? -9.564 -14.749 30.036 1.00 21.00 1171 PRO A O 1
ATOM 1369 N N . VAL A 1 193 ? -9.498 -13.015 31.453 1.00 21.60 1172 VAL A N 1
ATOM 1370 C CA . VAL A 1 193 ? -8.146 -13.347 31.916 1.00 22.36 1172 VAL A CA 1
ATOM 1371 C C . VAL A 1 193 ? -8.089 -14.746 32.528 1.00 23.57 1172 VAL A C 1
ATOM 1372 O O . VAL A 1 193 ? -7.050 -15.401 32.470 1.00 24.16 1172 VAL A O 1
ATOM 1376 N N . GLU A 1 194 ? -9.203 -15.235 33.061 1.00 25.25 1173 GLU A N 1
ATOM 1377 C CA . GLU A 1 194 ? -9.211 -16.598 33.644 1.00 26.71 1173 GLU A CA 1
ATOM 1378 C C . GLU A 1 194 ? -8.978 -17.650 32.568 1.00 26.65 1173 GLU A C 1
ATOM 1379 O O . GLU A 1 194 ? -8.411 -18.712 32.834 1.00 29.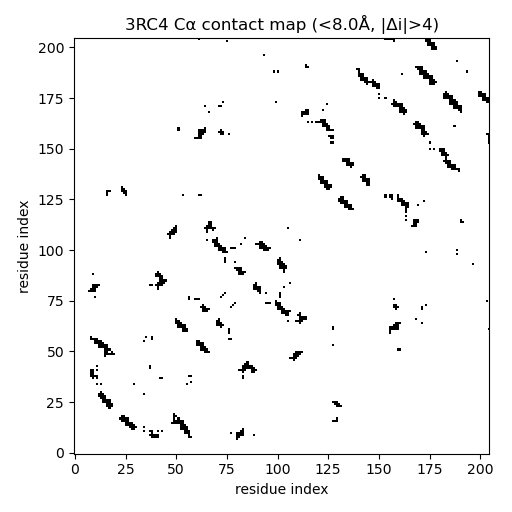20 1173 GLU A O 1
ATOM 1385 N N . SER A 1 195 ? -9.420 -17.345 31.347 1.00 25.22 1174 SER A N 1
ATOM 1386 C CA . SER A 1 195 ? -9.214 -18.220 30.217 1.00 25.89 1174 SER A CA 1
ATOM 1387 C C . SER A 1 195 ? -7.730 -18.227 29.844 1.00 24.81 1174 SER A C 1
ATOM 1388 O O . SER A 1 195 ? -7.168 -19.268 29.509 1.00 26.43 1174 SER A O 1
ATOM 1391 N N . LEU A 1 196 ? -7.088 -17.066 29.913 1.00 24.06 1175 LEU A N 1
ATOM 1392 C CA . LEU A 1 196 ? -5.643 -16.990 29.717 1.00 23.56 1175 LEU A C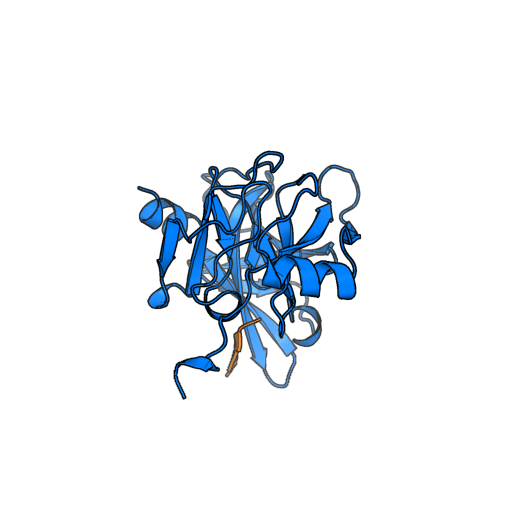A 1
ATOM 1393 C C . LEU A 1 196 ? -4.912 -17.746 30.831 1.00 25.17 1175 LEU A C 1
ATOM 1394 O O . LEU A 1 196 ? -3.913 -18.418 30.578 1.00 26.45 1175 LEU A O 1
ATOM 1399 N N . GLU A 1 197 ? -5.391 -17.606 32.062 1.00 26.55 1176 GLU A N 1
ATOM 1400 C CA . GLU A 1 197 ? -4.758 -18.268 33.201 1.00 29.43 1176 GLU A CA 1
ATOM 1401 C C . GLU A 1 197 ? -4.859 -19.781 33.084 1.00 31.35 1176 GLU A C 1
ATOM 1402 O O . GLU A 1 197 ? -3.919 -20.483 33.443 1.00 31.93 1176 GLU A O 1
ATOM 1408 N N . THR A 1 198 ? -5.982 -20.287 32.581 1.00 32.36 1177 THR A N 1
ATOM 1409 C CA . THR A 1 198 ? -6.115 -21.725 32.327 1.00 35.06 1177 THR A CA 1
ATOM 1410 C C . THR A 1 198 ? -5.114 -22.150 31.249 1.00 34.95 1177 THR A C 1
ATOM 1411 O O . THR A 1 198 ? -4.389 -23.124 31.420 1.00 37.64 1177 THR A O 1
ATOM 1415 N N . THR A 1 199 ? -5.095 -21.419 30.139 1.00 33.42 1178 THR A N 1
ATOM 1416 C CA . THR A 1 199 ? -4.110 -21.639 29.073 1.00 33.32 1178 THR A CA 1
ATOM 1417 C C . THR A 1 199 ? -2.672 -21.704 29.627 1.00 34.76 1178 THR A C 1
ATOM 1418 O O . THR A 1 199 ? -1.903 -22.577 29.227 1.00 35.66 1178 THR A O 1
ATOM 1422 N N . MET A 1 200 ? -2.344 -20.818 30.568 1.00 36.13 1179 MET A N 1
ATOM 1423 C CA . MET A 1 200 ? -0.995 -20.738 31.158 1.00 38.62 1179 MET A CA 1
ATOM 1424 C C . MET A 1 200 ? -0.628 -21.838 32.142 1.00 44.77 1179 MET A C 1
ATOM 1425 O O . MET A 1 200 ? 0.551 -22.095 32.385 1.00 46.23 1179 MET A O 1
ATOM 1430 N N . ARG A 1 201 ? -1.627 -22.452 32.745 1.00 31.69 1180 ARG A N 1
ATOM 1431 C CA . ARG A 1 201 ? -1.367 -23.360 33.849 1.00 33.74 1180 ARG A CA 1
ATOM 1432 C C . ARG A 1 201 ? -1.904 -24.755 33.547 1.00 35.24 1180 ARG A C 1
ATOM 1433 O O . ARG A 1 201 ? -1.706 -25.270 32.429 1.00 36.87 1180 ARG A O 1
ATOM 1441 N N . PRO B 2 8 ? -28.611 -9.162 15.686 1.00 60.27 2 PRO B N 1
ATOM 1442 C CA . PRO B 2 8 ? -27.234 -9.140 15.169 1.00 60.11 2 PRO B CA 1
ATOM 1443 C C . PRO B 2 8 ? -26.548 -7.794 15.456 1.00 59.86 2 PRO B C 1
ATOM 1444 O O . PRO B 2 8 ? -27.252 -6.822 15.753 1.00 59.80 2 PRO B O 1
ATOM 1448 N N . SER B 2 9 ? -25.214 -7.701 15.371 1.00 59.50 3 SER B N 1
ATOM 1449 C CA . SER B 2 9 ? -24.311 -8.772 14.923 1.00 59.17 3 SER B CA 1
ATOM 1450 C C . SER B 2 9 ? -22.893 -8.575 15.502 1.00 58.75 3 SER B C 1
ATOM 1451 O O . SER B 2 9 ? -22.695 -7.783 16.427 1.00 58.75 3 SER B O 1
ATOM 1454 N N . SER B 2 10 ? -21.911 -9.282 14.942 1.00 58.14 4 SER B N 1
ATOM 1455 C CA . SER B 2 10 ? -20.553 -9.320 15.500 1.00 57.59 4 SER B CA 1
ATOM 1456 C C . SER B 2 10 ? -19.475 -9.037 14.447 1.00 56.97 4 SER B C 1
ATOM 1457 O O . SER B 2 10 ? -19.678 -9.311 13.260 1.00 57.23 4 SER B O 1
ATOM 1460 N N . THR B 2 11 ? -18.331 -8.500 14.88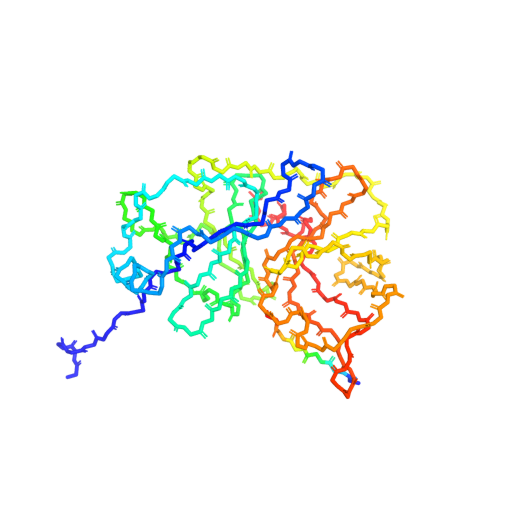2 1.00 55.89 5 THR B N 1
ATOM 1461 C CA . THR B 2 11 ? -17.230 -8.172 13.961 1.00 55.10 5 THR B CA 1
ATOM 1462 C C . THR B 2 11 ? -15.839 -8.191 14.622 1.00 54.13 5 THR B C 1
ATOM 1463 O O . THR B 2 11 ? -15.499 -7.275 15.385 1.00 54.19 5 THR B O 1
ATOM 1467 N N . PRO B 2 12 ? -15.019 -9.221 14.315 1.00 52.90 6 PRO B N 1
ATOM 1468 C CA . PRO B 2 12 ? -13.644 -9.260 14.832 1.00 51.99 6 PRO B CA 1
ATOM 1469 C C . PRO B 2 12 ? -12.933 -7.932 14.592 1.00 51.04 6 PRO B C 1
ATOM 1470 O O . PRO B 2 12 ? -13.002 -7.398 13.481 1.00 50.92 6 PRO B O 1
ATOM 1474 N N . CYS B 2 13 ? -12.263 -7.401 15.616 1.00 49.72 7 CYS B N 1
ATOM 1475 C CA . CYS B 2 13 ? -11.686 -6.044 15.530 1.00 48.85 7 CYS B CA 1
ATOM 1476 C C . CYS B 2 13 ? -10.190 -6.027 15.221 1.00 48.04 7 CYS B C 1
ATOM 1477 O O . CYS B 2 13 ? -9.487 -5.102 15.619 1.00 47.51 7 CYS B O 1
#

Organism: Hepatitis C virus genotype 1a (isolate 1) (NCBI:txid11104)

CATH classification: 2.40.10.120 (+1 more: 2.40.10.10)

Foldseek 3Di:
DVVPDDDFFAKEFQWFFDPPDDATAIDGDDDDVRLVVCRHFLADPDADAEFKTWIAGPPAIAIWGAAPQKTKFFCVGGPQHFHRANVGTFGWPDDDNPLRMTITGHHPRYDHAYADPPPAFWKWWQANRGDTFIWGHDDLFKTFTPDKDFQVRRGRHGNTFIADPVGHGQFTWHGFDDDPRIGGMTTTRGVVNVVVRVD/DDDDDD